Protein AF-A0A0K9GT28-F1 (afdb_monomer)

Sequence (290 aa):
MNVLRLTSDYSWRIYELLKEDEWKSRKVTFGNTHWKSYRILKVEELRRILNIPDNKLTTMSNFPARVMDIAKKELNDKTDLYIDYDVHKKAGRRIDSFIFYINQNDKNKNYNIDSVANDIQSIFYQLIRNGIRREKAMSIINEYHIEYLEANLRYVLNLGTVDNLAGYLVKAISEGFADYNGPIKKEESEPLHDLFLKNVDQRLKQVTDKDNHYLNETVNSFIQKLQFNPEYDIKQLKLEREQALYNVFEMIDKERRKKDHPPLLEDGITHPTAKELFKSWQLDKEITIY

Solvent-accessible surface area (backbone atoms only — not comparable to full-atom values): 16359 Å² total; per-residue (Å²): 133,90,67,71,76,63,87,43,73,51,29,50,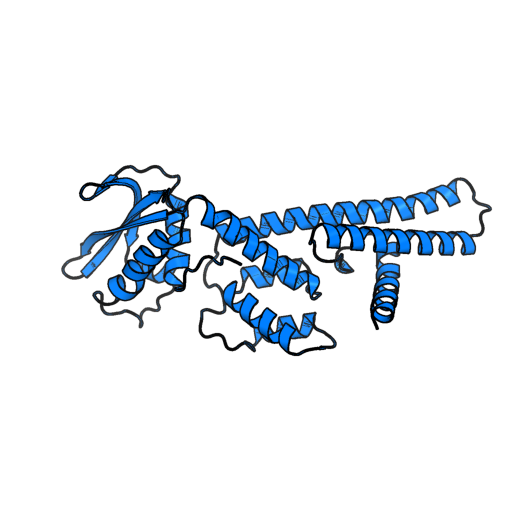49,50,46,59,60,52,57,73,39,58,80,70,56,46,67,48,74,58,91,97,42,80,24,45,9,59,49,78,42,40,51,69,59,50,30,57,75,55,68,48,56,86,87,51,67,72,51,72,78,52,38,47,64,72,38,50,51,49,22,38,52,43,34,50,74,57,24,35,42,30,56,51,74,49,80,65,40,64,59,84,94,42,77,44,24,36,32,37,36,34,35,77,20,80,93,29,64,88,51,43,73,66,48,56,44,47,52,49,44,49,53,48,35,49,41,34,57,47,64,31,53,68,72,56,35,54,51,49,62,70,42,30,34,68,69,46,51,51,43,27,51,53,47,53,66,68,71,60,91,56,96,55,49,34,63,49,46,55,47,31,61,73,72,59,69,36,97,72,93,69,70,52,62,54,90,67,88,55,68,66,58,52,50,39,47,52,53,47,50,51,53,52,47,54,52,43,52,52,52,42,48,55,53,49,52,54,54,49,52,54,53,49,52,40,71,80,35,76,87,55,60,64,69,59,53,51,52,52,50,52,54,50,49,51,54,48,52,53,50,51,47,53,54,25,56,76,68,73,44,46,64,88,51,69,87,64,45,77,51,67,71,58,37,62,52,46,56,56,55,51,55,56,52,60,62,72,78,110

Mean predicted aligned error: 11.64 Å

InterPro domains:
  IPR036388 Winged helix-like DNA-binding domain superfamily [G3DSA:1.10.10.10] (5-110)
  IPR036390 Winged helix DNA-binding domain superfamily [SSF46785] (2-106)

Secondary structure (DSSP, 8-state):
--------HHHHHHHHHHHTTGGG---EEETTEEESEEEEEEHHHHHHHTT--TTSS-STTHHIIIIIHHHHHHHHHHSSEEEEEEEEEEETTEEEEEEEEEEE-GGGTTSSHHHHHHHHHHHHHHHHHTT--HHHHHHHHHHB-HHHHHHHHHHHHTS---TTHHHHHHHHHHHT-S---S--B-SS--HHHHHHHHHHHHHHHHHHHHHHHHHHHHHHHHHHHHHH-TTS-HHHHHHHHHHHHHHHHHHHHHHHHHTTPPPPPGGG--SHHHHHHHHHHHHHHHHTT-

pLDDT: mean 86.34, std 12.49, range [24.73, 98.25]

Structure (mmCIF, N/CA/C/O backbone):
data_AF-A0A0K9GT28-F1
#
_entry.id   AF-A0A0K9GT28-F1
#
loop_
_atom_site.group_PDB
_atom_site.id
_atom_site.type_symbol
_atom_site.label_atom_id
_atom_site.label_alt_id
_atom_site.label_comp_id
_atom_site.label_asym_id
_atom_site.label_entity_id
_atom_site.label_seq_id
_atom_site.pdbx_PDB_ins_code
_atom_site.Cartn_x
_atom_site.Cartn_y
_atom_site.Cartn_z
_atom_site.occupancy
_atom_site.B_iso_or_equiv
_atom_site.auth_seq_id
_atom_site.auth_comp_id
_atom_site.auth_asym_id
_atom_site.auth_atom_id
_atom_site.pdbx_PDB_model_num
ATOM 1 N N . MET A 1 1 ? -8.975 6.071 -13.957 1.00 28.39 1 MET A N 1
ATOM 2 C CA . MET A 1 1 ? -7.718 6.364 -13.238 1.00 28.39 1 MET A CA 1
ATOM 3 C C . MET A 1 1 ? -6.618 6.525 -14.273 1.00 28.39 1 MET A C 1
ATOM 5 O O . MET A 1 1 ? -6.511 5.666 -15.140 1.00 28.39 1 MET A O 1
ATOM 9 N N . ASN A 1 2 ? -5.896 7.650 -14.275 1.00 24.73 2 ASN A N 1
ATOM 10 C CA . ASN A 1 2 ? -4.791 7.876 -15.212 1.00 24.73 2 ASN A CA 1
ATOM 11 C C . ASN A 1 2 ? -3.508 7.337 -14.578 1.00 24.73 2 ASN A C 1
ATOM 13 O O . ASN A 1 2 ? -2.795 8.053 -13.891 1.00 24.73 2 ASN A O 1
ATOM 17 N N . VAL A 1 3 ? -3.305 6.043 -14.807 1.00 39.44 3 VAL A N 1
ATOM 18 C CA . VAL A 1 3 ? -2.071 5.288 -14.587 1.00 39.44 3 VAL A CA 1
ATOM 19 C C . VAL A 1 3 ? -0.922 6.015 -15.288 1.00 39.44 3 VAL A C 1
ATOM 21 O O . VAL A 1 3 ? -1.115 6.526 -16.400 1.00 39.44 3 VAL A O 1
ATOM 24 N N . LEU A 1 4 ? 0.276 6.022 -14.707 1.00 48.06 4 LEU A N 1
ATOM 25 C CA . LEU A 1 4 ? 1.486 6.244 -15.492 1.00 48.06 4 LEU A CA 1
ATOM 26 C C . LEU A 1 4 ? 1.519 5.203 -16.598 1.00 48.06 4 LEU A C 1
ATOM 28 O O . LEU A 1 4 ? 1.811 4.040 -16.364 1.00 48.06 4 LEU A O 1
ATOM 32 N N . ARG A 1 5 ? 1.165 5.597 -17.822 1.00 55.31 5 ARG A N 1
ATOM 33 C CA . ARG A 1 5 ? 1.012 4.654 -18.936 1.00 55.31 5 ARG A CA 1
ATOM 34 C C . ARG A 1 5 ? 2.362 4.104 -19.417 1.00 55.31 5 ARG A C 1
ATOM 36 O O . ARG A 1 5 ? 2.462 3.823 -20.604 1.00 55.31 5 ARG A O 1
ATOM 43 N N . LEU A 1 6 ? 3.416 4.041 -18.602 1.00 63.44 6 LEU A N 1
ATOM 44 C CA . LEU A 1 6 ? 4.652 3.371 -18.993 1.00 63.44 6 LEU A CA 1
ATOM 45 C C . LEU A 1 6 ? 4.323 1.884 -19.137 1.00 63.44 6 LEU A C 1
ATOM 47 O O . LEU A 1 6 ? 3.930 1.228 -18.184 1.00 63.44 6 LEU A O 1
ATOM 51 N N . THR A 1 7 ? 4.381 1.388 -20.366 1.00 63.16 7 THR A N 1
ATOM 52 C CA . THR A 1 7 ? 4.029 -0.001 -20.697 1.00 63.16 7 THR A CA 1
ATOM 53 C C . THR A 1 7 ? 5.239 -0.926 -20.650 1.00 63.16 7 THR A C 1
ATOM 55 O O . THR A 1 7 ? 5.088 -2.136 -20.782 1.00 63.16 7 THR A O 1
ATOM 58 N N . SER A 1 8 ? 6.438 -0.361 -20.486 1.00 72.12 8 SER A N 1
ATOM 59 C CA . SER A 1 8 ? 7.706 -1.081 -20.458 1.00 72.12 8 SER A CA 1
ATOM 60 C C . SER A 1 8 ? 8.390 -0.930 -19.100 1.00 72.12 8 SER A C 1
ATOM 62 O O . SER A 1 8 ? 8.669 0.186 -18.656 1.00 72.12 8 SER A O 1
ATOM 64 N N . ASP A 1 9 ? 8.747 -2.059 -18.485 1.00 70.12 9 ASP A N 1
ATOM 65 C CA . ASP A 1 9 ? 9.494 -2.115 -17.217 1.00 70.12 9 ASP A CA 1
ATOM 66 C C . ASP A 1 9 ? 10.828 -1.362 -17.301 1.00 70.12 9 ASP A C 1
ATOM 68 O O . ASP A 1 9 ? 11.275 -0.719 -16.350 1.00 70.12 9 ASP A O 1
ATOM 72 N N . TYR A 1 10 ? 11.465 -1.393 -18.476 1.00 80.44 10 TYR A N 1
ATOM 73 C CA . TYR A 1 10 ? 12.694 -0.645 -18.722 1.00 80.44 10 TYR A CA 1
ATOM 74 C C . TYR A 1 10 ? 12.464 0.863 -18.671 1.00 80.44 10 TYR A C 1
ATOM 76 O O . TYR A 1 10 ? 13.335 1.594 -18.206 1.00 80.44 10 TYR A O 1
ATOM 84 N N . SER A 1 11 ? 11.296 1.334 -19.115 1.00 80.44 11 SER A N 1
ATOM 85 C CA . SER A 1 11 ? 10.940 2.752 -19.053 1.00 80.44 11 SER A CA 1
ATOM 86 C C . SER A 1 11 ? 10.818 3.198 -17.600 1.00 80.44 11 SER A C 1
ATOM 88 O O . SER A 1 11 ? 11.383 4.223 -17.235 1.00 80.44 11 SER A O 1
ATOM 90 N N . TRP A 1 12 ? 10.161 2.396 -16.759 1.00 74.38 12 TRP A N 1
ATOM 91 C CA . TRP A 1 12 ? 10.038 2.655 -15.324 1.00 74.38 12 TRP A CA 1
ATOM 92 C C . TRP A 1 12 ? 11.394 2.783 -14.631 1.00 74.38 12 TRP A C 1
ATOM 94 O O . TRP A 1 12 ? 11.693 3.814 -14.031 1.00 74.38 12 TRP A O 1
ATOM 104 N N . ARG A 1 13 ? 12.269 1.790 -14.801 1.00 80.62 13 ARG A N 1
ATOM 105 C CA . ARG A 1 13 ? 13.597 1.793 -14.169 1.00 80.62 13 ARG A CA 1
ATOM 106 C C . ARG A 1 13 ? 14.488 2.930 -14.675 1.00 80.62 13 ARG A C 1
ATOM 108 O O . ARG A 1 13 ? 15.225 3.536 -13.901 1.00 80.62 13 ARG A O 1
ATOM 115 N N . ILE A 1 14 ? 14.414 3.258 -15.970 1.00 85.81 14 ILE A N 1
ATOM 116 C CA . ILE A 1 14 ? 15.120 4.422 -16.533 1.00 85.81 14 ILE A CA 1
ATOM 117 C C . ILE A 1 14 ? 14.551 5.723 -15.960 1.00 85.81 14 ILE A C 1
ATOM 119 O O . ILE A 1 14 ? 15.322 6.632 -15.658 1.00 85.81 14 ILE A O 1
ATOM 123 N N . TYR A 1 15 ? 13.233 5.827 -15.777 1.00 84.25 15 TYR A N 1
ATOM 124 C CA . TYR A 1 15 ? 12.616 6.998 -15.160 1.00 84.25 15 TYR A CA 1
ATOM 125 C C . TYR A 1 15 ? 13.154 7.226 -13.750 1.00 84.25 15 TYR A C 1
ATOM 127 O O . TYR A 1 15 ? 13.674 8.307 -13.484 1.00 84.25 15 TYR A O 1
ATOM 135 N N . GLU A 1 16 ? 13.110 6.212 -12.885 1.00 78.31 16 GLU A N 1
ATOM 136 C CA . GLU A 1 16 ? 13.622 6.314 -11.514 1.00 78.31 16 GLU A CA 1
ATOM 137 C C . GLU A 1 16 ? 15.095 6.734 -11.486 1.00 78.31 16 GLU A C 1
ATOM 139 O O . GLU A 1 16 ? 15.477 7.683 -10.793 1.00 78.31 16 GLU A O 1
ATOM 144 N N . LEU A 1 17 ? 15.908 6.068 -12.309 1.00 84.00 17 LEU A N 1
ATOM 145 C CA . LEU A 1 17 ? 17.338 6.314 -12.417 1.00 84.00 17 LEU A CA 1
ATOM 146 C C . LEU A 1 17 ? 17.648 7.757 -12.828 1.00 84.00 17 LEU A C 1
ATOM 148 O O . LEU A 1 17 ? 18.513 8.406 -12.243 1.00 84.00 17 LEU A O 1
ATOM 152 N N . LEU A 1 18 ? 16.954 8.278 -13.840 1.00 86.81 18 LEU A N 1
ATOM 153 C CA . LEU A 1 18 ? 17.203 9.626 -14.352 1.00 86.81 18 LEU A CA 1
ATOM 154 C C . LEU A 1 18 ? 16.552 10.706 -13.481 1.00 86.81 18 LEU A C 1
ATOM 156 O O . LEU A 1 18 ? 17.080 11.817 -13.384 1.00 86.81 18 LEU A O 1
ATOM 160 N N . LYS A 1 19 ? 15.450 10.390 -12.795 1.00 78.44 19 LYS A N 1
ATOM 161 C CA . LYS A 1 19 ? 14.790 11.308 -11.862 1.00 78.44 19 LYS A CA 1
ATOM 162 C C . LYS A 1 19 ? 15.712 11.691 -10.707 1.00 78.44 19 LYS A C 1
ATOM 164 O O . LYS A 1 19 ? 15.766 12.856 -10.312 1.00 78.44 19 LYS A O 1
ATOM 169 N N . GLU A 1 20 ? 16.507 10.736 -10.234 1.00 72.00 20 GLU A N 1
ATOM 170 C CA . GLU A 1 20 ? 17.535 10.941 -9.211 1.00 72.00 20 GLU A CA 1
ATOM 171 C C . GLU A 1 20 ? 18.663 11.899 -9.653 1.00 72.00 20 GLU A C 1
ATOM 173 O O . GLU A 1 20 ? 19.375 12.441 -8.818 1.00 72.00 20 GLU A O 1
ATOM 178 N N . ASP A 1 21 ? 18.857 12.161 -10.946 1.00 68.88 21 ASP A N 1
ATOM 179 C CA . ASP A 1 21 ? 19.863 13.127 -11.420 1.00 68.88 21 ASP A CA 1
ATOM 180 C C . ASP A 1 21 ? 19.278 14.474 -11.839 1.00 68.88 21 ASP A C 1
ATOM 182 O O . ASP A 1 21 ? 20.030 15.420 -12.105 1.00 68.88 21 ASP A O 1
ATOM 186 N N . GLU A 1 22 ? 17.952 14.594 -11.881 1.00 65.38 22 GLU A N 1
ATOM 187 C CA . GLU A 1 22 ? 17.257 15.798 -12.329 1.00 65.38 22 GLU A CA 1
ATOM 188 C C . GLU A 1 22 ? 17.569 17.020 -11.441 1.00 65.38 22 GLU A C 1
ATOM 190 O O . GLU A 1 22 ? 17.627 18.157 -11.920 1.00 65.38 22 GLU A O 1
ATOM 195 N N . TRP A 1 23 ? 17.827 16.797 -10.148 1.00 63.81 23 TRP A N 1
ATOM 196 C CA . TRP A 1 23 ? 18.148 17.847 -9.175 1.00 63.81 23 TRP A CA 1
ATOM 197 C C . TRP A 1 23 ? 19.623 18.277 -9.187 1.00 63.81 23 TRP A C 1
ATOM 199 O O . TRP A 1 23 ? 19.940 19.385 -8.751 1.00 63.81 23 TRP A O 1
ATOM 209 N N . LYS A 1 24 ? 20.532 17.468 -9.751 1.00 71.62 24 LYS A N 1
ATOM 210 C CA . LYS A 1 24 ? 21.990 17.709 -9.711 1.00 71.62 24 LYS A CA 1
ATOM 211 C C . LYS A 1 24 ? 22.461 18.861 -10.617 1.00 71.62 24 LYS A C 1
ATOM 213 O O . LYS A 1 24 ? 23.606 19.283 -10.510 1.00 71.62 24 LYS A O 1
ATOM 218 N N . SER A 1 25 ? 21.588 19.393 -11.482 1.00 72.56 25 SER A N 1
ATOM 219 C CA . SER A 1 25 ? 21.794 20.625 -12.275 1.00 72.56 25 SER A CA 1
ATOM 220 C C . SER A 1 25 ? 23.114 20.692 -13.070 1.00 72.56 25 SER A C 1
ATOM 222 O O . SER A 1 25 ? 23.720 21.757 -13.216 1.00 72.56 25 SER A O 1
ATOM 224 N N . ARG A 1 26 ? 23.568 19.550 -13.605 1.00 83.31 26 ARG A N 1
ATOM 225 C CA . ARG A 1 26 ? 24.774 19.440 -14.441 1.00 83.31 26 ARG A CA 1
ATOM 226 C C . ARG A 1 26 ? 24.479 19.867 -15.879 1.00 83.31 26 ARG A C 1
ATOM 228 O O . ARG A 1 26 ? 24.189 19.032 -16.732 1.00 83.31 26 ARG A O 1
ATOM 235 N N . LYS A 1 27 ? 24.539 21.169 -16.149 1.00 87.31 27 LYS A N 1
ATOM 236 C CA . LYS A 1 27 ? 24.181 21.705 -17.468 1.00 87.31 27 LYS A CA 1
ATOM 237 C C . LYS A 1 27 ? 25.101 21.179 -18.574 1.00 87.31 27 LYS A C 1
ATOM 239 O O . LYS A 1 27 ? 26.321 21.187 -18.420 1.00 87.31 27 LYS A O 1
ATOM 244 N N . VAL A 1 28 ? 24.517 20.771 -19.696 1.00 91.25 28 VAL A N 1
ATOM 245 C CA . VAL A 1 28 ? 25.242 20.344 -20.903 1.00 91.25 28 VAL A CA 1
ATOM 246 C C . VAL A 1 28 ? 24.433 20.697 -22.150 1.00 91.25 28 VAL A C 1
ATOM 248 O O . VAL A 1 28 ? 23.206 20.734 -22.105 1.00 91.25 28 VAL A O 1
ATOM 251 N N . THR A 1 29 ? 25.105 20.957 -23.268 1.00 91.75 29 THR A N 1
ATOM 252 C CA . THR A 1 29 ? 24.451 21.195 -24.562 1.00 91.75 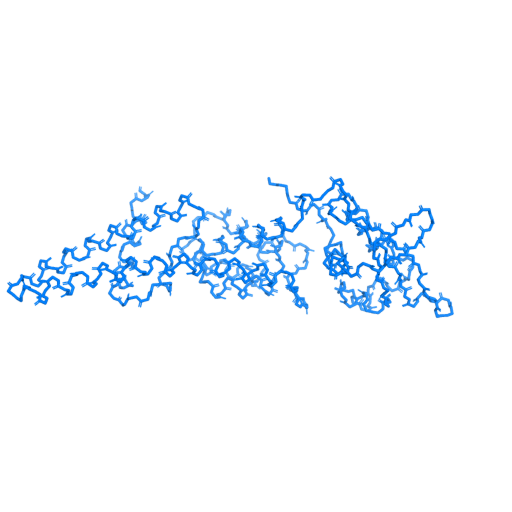29 THR A CA 1
ATOM 253 C C . THR A 1 29 ? 24.668 19.986 -25.462 1.00 91.75 29 THR A C 1
ATOM 255 O O . THR A 1 29 ? 25.797 19.525 -25.616 1.00 91.75 29 THR A O 1
ATOM 258 N N . PHE A 1 30 ? 23.588 19.476 -26.051 1.00 91.06 30 PHE A N 1
ATOM 259 C CA . PHE A 1 30 ? 23.625 18.394 -27.032 1.00 91.06 30 PHE A CA 1
ATOM 260 C C . PHE A 1 30 ? 22.677 18.730 -28.182 1.00 91.06 30 PHE A C 1
ATOM 262 O O . PHE A 1 30 ? 21.508 19.061 -27.959 1.00 91.06 30 PHE A O 1
ATOM 269 N N . GLY A 1 31 ? 23.206 18.711 -29.409 1.00 88.25 31 GLY A N 1
ATOM 270 C CA . GLY A 1 31 ? 22.543 19.322 -30.559 1.00 88.25 31 GLY A CA 1
ATOM 271 C C . GLY A 1 31 ? 22.249 20.806 -30.305 1.00 88.25 31 GLY A C 1
ATOM 272 O O . GLY A 1 31 ? 23.110 21.542 -29.829 1.00 88.25 31 GLY A O 1
ATOM 273 N N . ASN A 1 32 ? 21.010 21.225 -30.574 1.00 90.88 32 ASN A N 1
ATOM 274 C CA . ASN A 1 32 ? 20.530 22.596 -30.339 1.00 90.88 32 ASN A CA 1
ATOM 275 C C . ASN A 1 32 ? 19.806 22.762 -28.988 1.00 90.88 32 ASN A C 1
ATOM 277 O O . ASN A 1 32 ? 19.161 23.783 -28.747 1.00 90.88 32 ASN A O 1
ATOM 281 N N . THR A 1 33 ? 19.863 21.754 -28.113 1.00 89.56 33 THR A N 1
ATOM 282 C CA . THR A 1 33 ? 19.123 21.731 -26.848 1.00 89.56 33 THR A CA 1
ATOM 283 C C . THR A 1 33 ? 20.068 21.909 -25.666 1.00 89.56 33 THR A C 1
ATOM 285 O O . THR A 1 33 ? 21.109 21.257 -25.568 1.00 89.56 33 THR A O 1
ATOM 288 N N . HIS A 1 34 ? 19.675 22.787 -24.743 1.00 91.88 34 HIS A N 1
ATOM 289 C CA . HIS A 1 34 ? 20.327 22.949 -23.449 1.00 91.88 34 HIS A CA 1
ATOM 290 C C . HIS A 1 34 ? 19.654 22.025 -22.439 1.00 91.88 34 HIS A C 1
ATOM 292 O O . HIS A 1 34 ? 18.442 22.100 -22.225 1.00 91.88 34 HIS A O 1
ATOM 298 N N . TRP A 1 35 ? 20.443 21.159 -21.821 1.00 92.56 35 TRP A N 1
ATOM 299 C CA . TRP A 1 35 ? 19.984 20.166 -20.864 1.00 92.56 35 TRP A CA 1
ATOM 300 C C . TRP A 1 35 ? 20.350 20.590 -19.447 1.00 92.56 35 TRP A C 1
ATOM 302 O O . TRP A 1 35 ? 21.452 21.082 -19.198 1.00 92.56 35 TRP A O 1
ATOM 312 N N . LYS A 1 36 ? 19.415 20.415 -18.513 1.00 88.44 36 LYS A N 1
ATOM 313 C CA . LYS A 1 36 ? 19.544 20.777 -17.097 1.00 88.44 36 LYS A CA 1
ATOM 314 C C . LYS A 1 36 ? 20.526 19.857 -16.384 1.00 88.44 36 LYS A C 1
ATOM 316 O O . LYS A 1 36 ? 21.273 20.319 -15.524 1.00 88.44 36 LYS A O 1
ATOM 321 N N . SER A 1 37 ? 20.505 18.573 -16.721 1.00 90.31 37 SER A N 1
ATOM 322 C CA . SER A 1 37 ? 21.385 17.554 -16.157 1.00 90.31 37 SER A CA 1
ATOM 323 C C . SER A 1 37 ? 21.747 16.511 -17.215 1.00 90.31 37 SER A C 1
ATOM 325 O O . SER A 1 37 ? 21.122 16.429 -18.274 1.00 90.31 37 SER A O 1
ATOM 327 N N . TYR A 1 38 ? 22.744 15.688 -16.912 1.00 91.75 38 TYR A N 1
ATOM 328 C CA . TYR A 1 38 ? 23.061 14.481 -17.668 1.00 91.75 38 TYR A CA 1
ATOM 329 C C . TYR A 1 38 ? 23.514 13.369 -16.725 1.00 91.75 38 TYR A C 1
ATOM 331 O O . TYR A 1 38 ? 23.972 13.660 -15.618 1.00 91.75 38 TYR A O 1
ATOM 339 N N . ARG A 1 39 ? 23.430 12.109 -17.160 1.00 92.12 39 ARG A N 1
ATOM 340 C CA . ARG A 1 39 ? 23.993 10.938 -16.466 1.00 92.12 39 ARG A CA 1
ATOM 341 C C . ARG A 1 39 ? 24.752 10.072 -17.467 1.00 92.12 39 ARG A C 1
ATOM 343 O O . ARG A 1 39 ? 24.228 9.768 -18.530 1.00 92.12 39 ARG A O 1
ATOM 350 N N . ILE A 1 40 ? 25.978 9.674 -17.136 1.00 93.12 40 ILE A N 1
ATOM 351 C CA . ILE A 1 40 ? 26.751 8.707 -17.928 1.00 93.12 40 ILE A CA 1
ATOM 352 C C . ILE A 1 40 ? 26.625 7.346 -17.256 1.00 93.12 40 ILE A C 1
ATOM 354 O O . ILE A 1 40 ? 26.818 7.249 -16.046 1.00 93.12 40 ILE A O 1
ATOM 358 N N . LEU A 1 41 ? 26.319 6.315 -18.038 1.00 91.31 41 LEU A N 1
ATOM 359 C CA . LEU A 1 41 ? 26.160 4.945 -17.561 1.00 91.31 41 LEU A CA 1
ATOM 360 C C . LEU A 1 41 ? 26.891 3.978 -18.480 1.00 91.31 41 LEU A C 1
ATOM 362 O O . LEU A 1 41 ? 26.776 4.058 -19.708 1.00 91.31 41 LEU A O 1
ATOM 366 N N . LYS A 1 42 ? 27.626 3.036 -17.889 1.00 92.88 42 LYS A N 1
ATOM 367 C CA . LYS A 1 42 ? 28.208 1.925 -18.651 1.00 92.88 42 LYS A CA 1
ATOM 368 C C . LYS A 1 42 ? 27.115 0.971 -19.114 1.00 92.88 42 LYS A C 1
ATOM 370 O O . LYS A 1 42 ? 26.104 0.804 -18.439 1.00 92.88 42 LYS A O 1
ATOM 375 N N . VAL A 1 43 ? 27.341 0.296 -20.239 1.00 89.94 43 VAL A N 1
ATOM 376 C CA . VAL A 1 43 ? 26.393 -0.707 -20.756 1.00 89.94 43 VAL A CA 1
ATOM 377 C C . VAL A 1 43 ? 26.145 -1.811 -19.726 1.00 89.94 43 VAL A C 1
ATOM 379 O O . VAL A 1 43 ? 25.005 -2.207 -19.521 1.00 89.94 43 VAL A O 1
ATOM 382 N N . GLU A 1 44 ? 27.191 -2.279 -19.048 1.00 85.94 44 GLU A N 1
ATOM 383 C CA . GLU A 1 44 ? 27.087 -3.312 -18.007 1.00 85.94 44 GLU A CA 1
ATOM 384 C C . GLU A 1 44 ? 26.249 -2.843 -16.811 1.00 85.94 44 GLU A C 1
ATOM 386 O O . GLU A 1 44 ? 25.361 -3.557 -16.354 1.00 85.94 44 GLU A O 1
ATOM 391 N N . GLU A 1 45 ? 26.480 -1.611 -16.354 1.00 85.56 45 GLU A N 1
ATOM 392 C CA . GLU A 1 45 ? 25.726 -0.998 -15.259 1.00 85.56 45 GLU A CA 1
ATOM 393 C C . GLU A 1 45 ? 24.248 -0.841 -15.622 1.00 85.56 45 GLU A C 1
ATOM 395 O O . GLU A 1 45 ? 23.372 -1.200 -14.839 1.00 85.56 45 GLU A O 1
ATOM 400 N N . LEU A 1 46 ? 23.971 -0.374 -16.838 1.00 87.75 46 LEU A N 1
ATOM 401 C CA . LEU A 1 46 ? 22.617 -0.220 -17.342 1.00 87.75 46 LEU A CA 1
ATOM 402 C C . LEU A 1 46 ? 21.909 -1.576 -17.474 1.00 87.75 46 LEU A C 1
ATOM 404 O O . LEU A 1 46 ? 20.755 -1.699 -17.087 1.00 87.75 46 LEU A O 1
ATOM 408 N N . ARG A 1 47 ? 22.592 -2.621 -17.959 1.00 86.94 47 ARG A N 1
ATOM 409 C CA . ARG A 1 47 ? 22.020 -3.978 -18.018 1.00 86.94 47 ARG A CA 1
ATOM 410 C C . ARG A 1 47 ? 21.665 -4.508 -16.635 1.00 86.94 47 ARG A C 1
ATOM 412 O O . ARG A 1 47 ? 20.617 -5.126 -16.498 1.00 86.94 47 ARG A O 1
ATOM 419 N N . ARG A 1 48 ? 22.495 -4.234 -15.626 1.00 82.12 48 ARG A N 1
ATOM 420 C CA . ARG A 1 48 ? 22.216 -4.616 -14.239 1.00 82.12 48 ARG A CA 1
ATOM 421 C C . ARG A 1 48 ? 20.984 -3.891 -13.694 1.00 82.12 48 ARG A C 1
ATOM 423 O O . ARG A 1 48 ? 20.036 -4.554 -13.297 1.00 82.12 48 ARG A O 1
ATOM 430 N N . ILE A 1 49 ? 20.959 -2.558 -13.775 1.00 77.19 49 ILE A N 1
ATOM 431 C CA . ILE A 1 49 ? 19.840 -1.739 -13.270 1.00 77.19 49 ILE A CA 1
ATOM 432 C C . ILE A 1 49 ? 18.525 -2.147 -13.941 1.00 77.19 49 ILE A C 1
ATOM 434 O O . ILE A 1 49 ? 17.485 -2.238 -13.298 1.00 77.19 49 ILE A O 1
ATOM 438 N N . LEU A 1 50 ? 18.561 -2.442 -15.241 1.00 80.94 50 LEU A N 1
ATOM 439 C CA . LEU A 1 50 ? 17.383 -2.840 -16.007 1.00 80.94 50 LEU A CA 1
ATOM 440 C C . LEU A 1 50 ? 17.033 -4.324 -15.895 1.00 80.94 50 LEU A C 1
ATOM 442 O O . LEU A 1 50 ? 16.068 -4.743 -16.524 1.00 80.94 50 LEU A O 1
ATOM 446 N N . ASN A 1 51 ? 17.790 -5.107 -15.124 1.00 77.62 51 ASN A N 1
ATOM 447 C CA . ASN A 1 51 ? 17.677 -6.559 -15.063 1.00 77.62 51 ASN A CA 1
ATOM 448 C C . ASN A 1 51 ? 17.591 -7.201 -16.456 1.00 77.62 51 ASN A C 1
ATOM 450 O O . ASN A 1 51 ? 16.593 -7.792 -16.878 1.00 77.62 51 ASN A O 1
ATOM 454 N N . ILE A 1 52 ? 18.660 -7.031 -17.220 1.00 80.50 52 ILE A N 1
ATOM 455 C CA . ILE A 1 52 ? 18.823 -7.665 -18.519 1.00 80.50 52 ILE A CA 1
ATOM 456 C C . ILE A 1 52 ? 19.871 -8.769 -18.340 1.00 80.50 52 ILE A C 1
ATOM 458 O O . ILE A 1 52 ? 21.067 -8.465 -18.337 1.00 80.50 52 ILE A O 1
ATOM 462 N N . PRO A 1 53 ? 19.449 -10.046 -18.220 1.00 77.00 53 PRO A N 1
ATOM 463 C CA . PRO A 1 53 ? 20.352 -11.184 -18.078 1.00 77.00 53 PRO A CA 1
ATOM 464 C C . PRO A 1 53 ? 21.389 -11.241 -19.197 1.00 77.00 53 PRO A C 1
ATOM 466 O O . PRO A 1 53 ? 21.078 -10.894 -20.334 1.00 77.00 53 PRO A O 1
ATOM 469 N N . ASP A 1 54 ? 22.601 -11.730 -18.928 1.00 77.88 54 ASP A N 1
ATOM 470 C CA . ASP A 1 54 ? 23.730 -11.782 -19.882 1.00 77.88 54 ASP A CA 1
ATOM 471 C C . ASP A 1 54 ? 23.428 -12.470 -21.216 1.00 77.88 54 ASP A C 1
ATOM 473 O O . ASP A 1 54 ? 24.009 -12.119 -22.241 1.00 77.88 54 ASP A O 1
ATOM 477 N N . ASN A 1 55 ? 22.464 -13.387 -21.236 1.00 78.19 55 ASN A N 1
ATOM 478 C CA . ASN A 1 55 ? 22.016 -14.075 -22.442 1.00 78.19 55 ASN A CA 1
ATOM 479 C C . ASN A 1 55 ? 20.928 -13.323 -23.242 1.00 78.19 55 ASN A C 1
ATOM 481 O O . ASN A 1 55 ? 20.597 -13.745 -24.351 1.00 78.19 55 ASN A O 1
ATOM 485 N N . LYS A 1 56 ? 20.372 -12.216 -22.729 1.00 76.50 56 LYS A N 1
ATOM 486 C CA . LYS A 1 56 ? 19.376 -11.375 -23.412 1.00 76.50 56 LYS A CA 1
ATOM 487 C C . LYS A 1 56 ? 20.005 -10.102 -23.978 1.00 76.50 56 LYS A C 1
ATOM 489 O O . LYS A 1 56 ? 20.916 -9.513 -23.397 1.00 76.50 56 LYS A O 1
ATOM 494 N N . LEU A 1 57 ? 19.469 -9.656 -25.121 1.00 73.8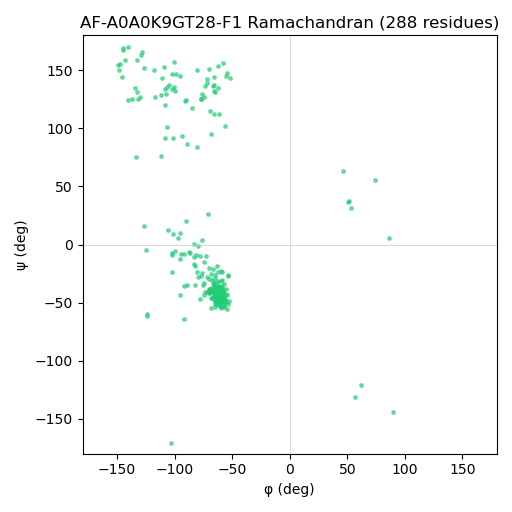8 57 LEU A N 1
ATOM 495 C CA . LEU A 1 57 ? 19.895 -8.431 -25.821 1.00 73.88 57 LEU A CA 1
ATOM 496 C C . LEU A 1 57 ? 21.418 -8.375 -26.063 1.00 73.88 57 LEU A C 1
ATOM 498 O O . LEU A 1 57 ? 22.036 -7.318 -25.992 1.00 73.88 57 LEU A O 1
ATOM 502 N N . THR A 1 58 ? 22.018 -9.527 -26.370 1.00 72.25 58 THR A N 1
ATOM 503 C CA . THR A 1 58 ? 23.468 -9.703 -26.575 1.00 72.25 58 THR A CA 1
ATOM 504 C C . THR A 1 58 ? 24.004 -8.934 -27.782 1.00 72.25 58 THR A C 1
ATOM 506 O O . THR A 1 58 ? 25.172 -8.551 -27.822 1.00 72.25 58 THR A O 1
ATOM 509 N N . THR A 1 59 ? 23.151 -8.678 -28.778 1.00 78.44 59 THR A N 1
ATOM 510 C CA . THR A 1 59 ? 23.498 -7.848 -29.934 1.00 78.44 59 THR A CA 1
ATOM 511 C C . THR A 1 59 ? 23.276 -6.377 -29.603 1.00 78.44 59 THR A C 1
ATOM 513 O O . THR A 1 59 ? 22.141 -5.945 -29.402 1.00 78.44 59 THR A O 1
ATOM 516 N N . MET A 1 60 ? 24.354 -5.590 -29.623 1.00 75.50 60 MET A N 1
ATOM 517 C CA . MET A 1 60 ? 24.316 -4.168 -29.261 1.00 75.50 60 MET A CA 1
ATOM 518 C C . MET A 1 60 ? 23.381 -3.313 -30.120 1.00 75.50 60 MET A C 1
ATOM 520 O O . MET A 1 60 ? 22.957 -2.274 -29.643 1.00 75.50 60 MET A O 1
ATOM 524 N N . SER A 1 61 ? 23.029 -3.711 -31.345 1.00 73.12 61 SER A N 1
ATOM 525 C CA . SER A 1 61 ? 22.026 -2.988 -32.145 1.00 73.12 61 SER A CA 1
ATOM 526 C C . SER A 1 61 ? 20.605 -3.139 -31.591 1.00 73.12 61 SER A C 1
ATOM 528 O O . SER A 1 61 ? 19.791 -2.235 -31.733 1.00 73.12 61 SER A O 1
ATOM 530 N N . ASN A 1 62 ? 20.307 -4.265 -30.935 1.00 76.06 62 ASN A N 1
ATOM 531 C CA . ASN A 1 62 ? 18.980 -4.546 -30.384 1.00 76.06 62 ASN A CA 1
ATOM 532 C C . ASN A 1 62 ? 18.755 -3.844 -29.044 1.00 76.06 62 ASN A C 1
ATOM 534 O O . ASN A 1 62 ? 17.610 -3.624 -28.661 1.00 76.06 62 ASN A O 1
ATOM 538 N N . PHE A 1 63 ? 19.834 -3.513 -28.331 1.00 79.81 63 PHE A N 1
ATOM 539 C CA . PHE A 1 63 ? 19.758 -2.925 -27.002 1.00 79.81 63 PHE A CA 1
ATOM 540 C C . PHE A 1 63 ? 19.182 -1.491 -27.025 1.00 79.81 63 PHE A C 1
ATOM 542 O O . PHE A 1 63 ? 18.146 -1.289 -26.396 1.00 79.81 63 PHE A O 1
ATOM 549 N N . PRO A 1 64 ? 19.716 -0.515 -27.793 1.00 81.00 64 PRO A N 1
ATOM 550 C CA . PRO A 1 64 ? 19.117 0.817 -27.897 1.00 81.00 64 PRO A CA 1
ATOM 551 C C . PRO A 1 64 ? 17.668 0.779 -28.393 1.00 81.00 64 PRO A C 1
ATOM 553 O O . PRO A 1 64 ? 16.788 1.332 -27.743 1.00 81.00 64 PRO A O 1
ATOM 556 N N . ALA A 1 65 ? 17.399 0.020 -29.459 1.00 81.00 65 ALA A N 1
ATOM 557 C CA . ALA A 1 65 ? 16.081 -0.027 -30.089 1.00 81.00 65 ALA A CA 1
ATOM 558 C C . ALA A 1 65 ? 14.974 -0.589 -29.181 1.00 81.00 65 ALA A C 1
ATOM 560 O O . ALA A 1 65 ? 13.832 -0.140 -29.236 1.00 81.00 65 ALA A O 1
ATOM 561 N N . ARG A 1 66 ? 15.286 -1.594 -28.354 1.00 80.94 66 ARG A N 1
ATOM 562 C CA . ARG A 1 66 ? 14.287 -2.275 -27.509 1.00 80.94 66 ARG A CA 1
ATOM 563 C C . ARG A 1 66 ? 14.194 -1.735 -26.090 1.00 80.94 66 ARG A C 1
ATOM 565 O O . ARG A 1 66 ? 13.277 -2.112 -25.375 1.00 80.94 66 ARG A O 1
ATOM 572 N N . VAL A 1 67 ? 15.145 -0.910 -25.674 1.00 84.62 67 VAL A N 1
ATOM 573 C CA . VAL A 1 67 ? 15.248 -0.450 -24.287 1.00 84.62 67 VAL A CA 1
ATOM 574 C C . VAL A 1 67 ? 15.237 1.068 -24.252 1.00 84.62 67 VAL A C 1
ATOM 576 O O . VAL A 1 67 ? 14.313 1.674 -23.720 1.00 84.62 67 VAL A O 1
ATOM 579 N N . MET A 1 68 ? 16.235 1.685 -24.877 1.00 89.81 68 MET A N 1
ATOM 580 C CA . MET A 1 68 ? 16.479 3.122 -24.776 1.00 89.81 68 MET A CA 1
ATOM 581 C C . MET A 1 68 ? 15.466 3.931 -25.580 1.00 89.81 68 MET A C 1
ATOM 583 O O . MET A 1 68 ? 14.945 4.918 -25.076 1.00 89.81 68 MET A O 1
ATOM 587 N N . ASP A 1 69 ? 15.145 3.504 -26.803 1.00 90.88 69 ASP A N 1
ATOM 588 C CA . ASP A 1 69 ? 14.189 4.208 -27.665 1.00 90.88 69 ASP A CA 1
ATOM 589 C C . ASP A 1 69 ? 12.760 4.107 -27.130 1.00 90.88 69 ASP A C 1
ATOM 591 O O . ASP A 1 69 ? 12.011 5.087 -27.162 1.00 90.88 69 ASP A O 1
ATOM 595 N N . ILE A 1 70 ? 12.396 2.941 -26.584 1.00 87.81 70 ILE A N 1
ATOM 596 C CA . ILE A 1 70 ? 11.101 2.739 -25.926 1.00 87.81 70 ILE A CA 1
ATOM 597 C C . ILE A 1 70 ? 11.013 3.637 -24.693 1.00 87.81 70 ILE A C 1
ATOM 599 O O . ILE A 1 70 ? 10.073 4.423 -24.589 1.00 87.81 70 ILE A O 1
ATOM 603 N N . ALA A 1 71 ? 12.018 3.595 -23.814 1.00 87.88 71 ALA A N 1
ATOM 604 C CA . ALA A 1 71 ? 12.046 4.427 -22.618 1.00 87.88 71 ALA A CA 1
ATOM 605 C C . ALA A 1 71 ? 12.042 5.922 -22.950 1.00 87.88 71 ALA A C 1
ATOM 607 O O . ALA A 1 71 ? 11.242 6.662 -22.388 1.00 87.88 71 ALA A O 1
ATOM 608 N N . LYS A 1 72 ? 12.857 6.373 -23.912 1.00 93.38 72 LYS A N 1
ATOM 609 C CA . LYS A 1 72 ? 12.867 7.764 -24.389 1.00 93.38 72 LYS A CA 1
ATOM 610 C C . LYS A 1 72 ? 11.476 8.209 -24.813 1.00 93.38 72 LYS A C 1
ATOM 612 O O . LYS A 1 72 ? 11.009 9.255 -24.368 1.00 93.38 72 LYS A O 1
ATOM 617 N N . LYS A 1 73 ? 10.818 7.423 -25.666 1.00 90.81 73 LYS A N 1
ATOM 618 C CA . LYS A 1 73 ? 9.478 7.749 -26.149 1.00 90.81 73 LYS A CA 1
ATOM 619 C C . LYS A 1 73 ? 8.485 7.817 -24.994 1.00 90.81 73 LYS A C 1
ATOM 621 O O . LYS A 1 73 ? 7.794 8.816 -24.840 1.00 90.81 73 LYS A O 1
ATOM 626 N N . GLU A 1 74 ? 8.427 6.777 -24.170 1.00 85.81 74 GLU A N 1
ATOM 627 C CA . GLU A 1 74 ? 7.440 6.714 -23.100 1.00 85.81 74 GLU A CA 1
ATOM 628 C C . GLU A 1 74 ? 7.642 7.790 -22.032 1.00 85.81 74 GLU A C 1
ATOM 630 O O . GLU A 1 74 ? 6.657 8.382 -21.601 1.00 85.81 74 GLU A O 1
ATOM 635 N N . LEU A 1 75 ? 8.884 8.086 -21.639 1.00 87.62 75 LEU A N 1
ATOM 636 C CA . LEU A 1 75 ? 9.178 9.135 -20.661 1.00 87.62 75 LEU A CA 1
ATOM 637 C C . LEU A 1 75 ? 8.788 10.505 -21.211 1.00 87.62 75 LEU A C 1
ATOM 639 O O . LEU A 1 75 ? 8.024 11.229 -20.580 1.00 87.62 75 LEU A O 1
ATOM 643 N N . ASN A 1 76 ? 9.208 10.820 -22.434 1.00 90.69 76 ASN A N 1
ATOM 644 C CA . ASN A 1 76 ? 8.891 12.109 -23.047 1.00 90.69 76 ASN A CA 1
ATOM 645 C C . ASN A 1 76 ? 7.384 12.304 -23.258 1.00 90.69 76 ASN A C 1
ATOM 647 O O . ASN A 1 76 ? 6.889 13.427 -23.155 1.00 90.69 76 ASN A O 1
ATOM 651 N N . ASP A 1 77 ? 6.651 11.226 -23.536 1.00 85.31 77 ASP A N 1
ATOM 652 C CA . ASP A 1 77 ? 5.212 11.287 -23.783 1.00 85.31 77 ASP A CA 1
ATOM 653 C C . ASP A 1 77 ? 4.398 11.310 -22.481 1.00 85.31 77 ASP A C 1
ATOM 655 O O . ASP A 1 77 ? 3.351 11.957 -22.425 1.00 85.31 77 ASP A O 1
ATOM 659 N N . LYS A 1 78 ? 4.849 10.603 -21.438 1.00 77.44 78 LYS A N 1
ATOM 660 C CA . LYS A 1 78 ? 4.005 10.230 -20.288 1.00 77.44 78 LYS A CA 1
ATOM 661 C C . LYS A 1 78 ? 4.559 10.676 -18.937 1.00 77.44 78 LYS A C 1
ATOM 663 O O . LYS A 1 78 ? 3.883 10.476 -17.930 1.00 77.44 78 LYS A O 1
ATOM 668 N N . THR A 1 79 ? 5.759 11.258 -18.885 1.00 77.56 79 THR A N 1
ATOM 669 C CA . THR A 1 79 ? 6.382 11.671 -17.625 1.00 77.56 79 THR A CA 1
ATOM 670 C C . THR A 1 79 ? 6.856 13.107 -17.599 1.00 77.56 79 THR A C 1
ATOM 672 O O . THR A 1 79 ? 6.923 13.789 -18.621 1.00 77.56 79 THR A O 1
ATOM 675 N N . ASP A 1 80 ? 7.153 13.581 -16.389 1.00 80.50 80 ASP A N 1
ATOM 676 C CA . ASP A 1 80 ? 7.678 14.918 -16.127 1.00 80.50 80 ASP A CA 1
ATOM 677 C C . ASP A 1 80 ? 9.170 15.062 -16.477 1.00 80.50 80 ASP A C 1
ATOM 679 O O . ASP A 1 80 ? 9.750 16.131 -16.277 1.00 80.50 80 ASP A O 1
ATOM 683 N N . LEU A 1 81 ? 9.784 14.018 -17.043 1.00 87.75 81 LEU A N 1
ATOM 684 C CA . LEU A 1 81 ? 11.119 14.066 -17.620 1.00 87.75 81 LEU A CA 1
ATOM 685 C C . LEU A 1 81 ? 11.043 14.180 -19.141 1.00 87.75 81 LEU A C 1
ATOM 687 O O . LEU A 1 81 ? 10.285 13.483 -19.809 1.00 87.75 81 LEU A O 1
ATOM 691 N N . TYR A 1 82 ? 11.863 15.072 -19.686 1.00 91.62 82 TYR A N 1
ATOM 692 C CA . TYR A 1 82 ? 12.196 15.097 -21.101 1.00 91.62 82 TYR A CA 1
ATOM 693 C C . TYR A 1 82 ? 13.637 14.628 -21.220 1.00 91.62 82 TYR A C 1
ATOM 695 O O . TYR A 1 82 ? 14.531 15.228 -20.619 1.00 91.62 82 TYR A O 1
ATOM 703 N N . ILE A 1 83 ? 13.854 13.545 -21.955 1.00 94.25 83 ILE A N 1
ATOM 704 C CA . ILE A 1 83 ? 15.134 12.868 -22.069 1.00 94.25 83 ILE A CA 1
ATOM 705 C C . ILE A 1 83 ? 15.564 12.678 -23.521 1.00 94.25 83 ILE A C 1
ATOM 707 O O . ILE A 1 83 ? 14.755 12.543 -24.445 1.00 94.25 83 ILE A O 1
ATOM 711 N N . ASP A 1 84 ? 16.876 12.621 -23.699 1.00 95.62 84 ASP A N 1
ATOM 712 C CA . ASP A 1 84 ? 17.530 12.073 -24.882 1.00 95.62 84 ASP A CA 1
ATOM 713 C C . ASP A 1 84 ? 18.763 11.278 -24.444 1.00 95.62 84 ASP A C 1
ATOM 715 O O . ASP A 1 84 ? 19.152 11.321 -23.275 1.00 95.62 84 ASP A O 1
ATOM 719 N N . TYR A 1 85 ? 19.380 10.542 -25.356 1.00 95.44 85 TYR A N 1
ATOM 720 C CA . TYR A 1 85 ? 20.603 9.810 -25.077 1.00 95.44 85 TYR A CA 1
ATOM 721 C C . TYR A 1 85 ? 21.505 9.736 -26.310 1.00 95.44 85 TYR A C 1
ATOM 723 O O . TYR A 1 85 ? 21.040 9.801 -27.445 1.00 95.44 85 TYR A O 1
ATOM 731 N N . ASP A 1 86 ? 22.804 9.564 -26.078 1.00 94.62 86 ASP A N 1
ATOM 732 C CA . ASP A 1 86 ? 23.784 9.278 -27.126 1.00 94.62 86 ASP A CA 1
ATOM 733 C C . ASP A 1 86 ? 24.883 8.337 -26.604 1.00 94.62 86 ASP A C 1
ATOM 735 O O . ASP A 1 86 ? 25.001 8.058 -25.404 1.00 94.62 86 ASP A O 1
ATOM 739 N N . VAL A 1 87 ? 25.705 7.814 -27.507 1.00 93.75 87 VAL A N 1
ATOM 740 C CA . VAL A 1 87 ? 26.905 7.053 -27.172 1.00 93.75 87 VAL A CA 1
ATOM 741 C C . VAL A 1 87 ? 27.940 7.995 -26.563 1.00 93.75 87 VAL A C 1
ATOM 743 O O . VAL A 1 87 ? 28.495 8.853 -27.242 1.00 93.75 87 VAL A O 1
ATOM 746 N N . HIS A 1 88 ? 28.261 7.784 -25.287 1.00 94.88 88 HIS A N 1
ATOM 747 C CA . HIS A 1 88 ? 29.295 8.557 -24.604 1.00 94.88 88 HIS A CA 1
ATOM 748 C C . HIS A 1 88 ? 30.697 8.076 -24.979 1.00 94.88 88 HIS A C 1
ATOM 750 O O . HIS A 1 88 ? 31.582 8.874 -25.288 1.00 94.88 88 HIS A O 1
ATOM 756 N N . LYS A 1 89 ? 30.909 6.755 -24.945 1.00 94.62 89 LYS A N 1
ATOM 757 C CA . LYS A 1 89 ? 32.221 6.156 -25.193 1.00 94.62 89 LYS A CA 1
ATOM 758 C C . LYS A 1 89 ? 32.102 4.817 -25.903 1.00 94.62 89 LYS A C 1
ATOM 760 O O . LYS A 1 89 ? 31.212 4.013 -25.623 1.00 94.62 89 LYS A O 1
ATOM 765 N N . LYS A 1 90 ? 33.062 4.555 -26.792 1.00 92.94 90 LYS A N 1
ATOM 766 C CA . LYS A 1 90 ? 33.285 3.250 -27.423 1.00 92.94 90 LYS A CA 1
ATOM 767 C C . LYS A 1 90 ? 34.595 2.635 -26.928 1.00 92.94 90 LYS A C 1
ATOM 769 O O . LYS A 1 90 ? 35.587 3.338 -26.748 1.00 92.94 90 LYS A O 1
ATOM 774 N N . ALA A 1 91 ? 34.599 1.318 -26.757 1.00 87.94 91 ALA A N 1
ATOM 775 C CA . ALA A 1 91 ? 35.783 0.492 -26.557 1.00 87.94 91 ALA A CA 1
ATOM 776 C C . ALA A 1 91 ? 36.014 -0.327 -27.837 1.00 87.94 91 ALA A C 1
ATOM 778 O O . ALA A 1 91 ? 35.425 -1.392 -28.051 1.00 87.94 91 ALA A O 1
ATOM 779 N N . GLY A 1 92 ? 36.818 0.223 -28.751 1.00 88.38 92 GLY A N 1
ATOM 780 C CA . GLY A 1 92 ? 36.973 -0.324 -30.099 1.00 88.38 92 GLY A CA 1
ATOM 781 C C . GLY A 1 92 ? 35.648 -0.299 -30.868 1.00 88.38 92 GLY A C 1
ATOM 782 O O . GLY A 1 92 ? 35.051 0.759 -31.058 1.00 88.38 92 GLY A O 1
ATOM 783 N N . ARG A 1 93 ? 35.172 -1.471 -31.311 1.00 83.06 93 ARG A N 1
ATOM 784 C CA . ARG A 1 93 ? 33.893 -1.609 -32.038 1.00 83.06 93 ARG A CA 1
ATOM 785 C C . ARG A 1 93 ? 32.665 -1.690 -31.122 1.00 83.06 93 ARG A C 1
ATOM 787 O O . ARG A 1 93 ? 31.545 -1.620 -31.619 1.00 83.06 93 ARG A O 1
ATOM 794 N N . ARG A 1 94 ? 32.854 -1.856 -29.810 1.00 85.31 94 ARG A N 1
ATOM 795 C CA . ARG A 1 94 ? 31.762 -1.982 -28.834 1.00 85.31 94 ARG A CA 1
ATOM 796 C C . ARG A 1 94 ? 31.454 -0.630 -28.204 1.00 85.31 94 ARG A C 1
ATOM 798 O O . ARG A 1 94 ? 32.355 0.173 -27.979 1.00 85.31 94 ARG A O 1
ATOM 805 N N . ILE A 1 95 ? 30.184 -0.387 -27.903 1.00 89.31 95 ILE A N 1
ATOM 806 C CA . ILE A 1 95 ? 29.781 0.744 -27.062 1.00 89.31 95 ILE A CA 1
ATOM 807 C C . ILE A 1 95 ? 30.108 0.375 -25.613 1.00 89.31 95 ILE A C 1
ATOM 809 O O . ILE A 1 95 ? 29.767 -0.719 -25.170 1.00 89.31 95 ILE A O 1
ATOM 813 N N . ASP A 1 96 ? 30.803 1.268 -24.917 1.00 92.19 96 ASP A N 1
ATOM 814 C CA . ASP A 1 96 ? 31.203 1.106 -23.515 1.00 92.19 96 ASP A CA 1
ATOM 815 C C . ASP A 1 96 ? 30.203 1.792 -22.578 1.00 92.19 96 ASP A C 1
ATOM 817 O O . ASP A 1 96 ? 29.778 1.220 -21.575 1.00 92.19 96 ASP A O 1
ATOM 821 N N . SER A 1 97 ? 29.774 3.004 -22.937 1.00 94.12 97 SER A N 1
ATOM 822 C CA . SER A 1 97 ? 28.843 3.796 -22.134 1.00 94.12 97 SER A CA 1
ATOM 823 C C . SER A 1 97 ? 27.954 4.705 -22.976 1.00 94.12 97 SER A C 1
ATOM 825 O O . SER A 1 97 ? 28.313 5.128 -24.080 1.00 94.12 97 SER A O 1
ATOM 827 N N . PHE A 1 98 ? 26.794 5.019 -22.407 1.00 94.75 98 PHE A N 1
ATOM 828 C CA . PHE A 1 98 ? 25.830 5.989 -22.906 1.00 94.75 98 PHE A CA 1
ATOM 829 C C . PHE A 1 98 ? 25.814 7.222 -22.007 1.00 94.75 98 PHE A C 1
ATOM 831 O O . PHE A 1 98 ? 26.099 7.138 -20.812 1.00 94.75 98 PHE A O 1
ATOM 838 N N . ILE A 1 99 ? 25.461 8.361 -22.590 1.00 95.00 99 ILE A N 1
ATOM 839 C CA . ILE A 1 99 ? 25.114 9.580 -21.869 1.00 95.00 99 ILE A CA 1
ATOM 840 C C . ILE A 1 99 ? 23.626 9.838 -22.070 1.00 95.00 99 ILE A C 1
ATOM 842 O O . ILE A 1 99 ? 23.143 9.838 -23.196 1.00 95.00 99 ILE A O 1
ATOM 846 N N . PHE A 1 100 ? 22.913 10.042 -20.972 1.00 95.56 100 PHE A N 1
ATOM 847 C CA . PHE A 1 100 ? 21.522 10.465 -20.944 1.00 95.56 100 PHE A CA 1
ATOM 848 C C . PHE A 1 100 ? 21.464 11.942 -20.615 1.00 95.56 100 PHE A C 1
ATOM 850 O O . PHE A 1 100 ? 22.112 12.394 -19.670 1.00 95.56 100 PHE A O 1
ATOM 857 N N . TYR A 1 101 ? 20.660 12.678 -21.359 1.00 95.31 101 TYR A N 1
ATOM 858 C CA . TYR A 1 101 ? 20.413 14.091 -21.164 1.00 95.31 101 TYR A CA 1
ATOM 859 C C . TYR A 1 101 ? 19.023 14.283 -20.571 1.00 95.31 101 TYR A C 1
ATOM 861 O O . TYR A 1 101 ? 18.080 13.619 -20.991 1.00 95.31 101 TYR A O 1
ATOM 869 N N . ILE A 1 102 ? 18.902 15.153 -19.567 1.00 93.75 102 ILE A N 1
ATOM 870 C CA . ILE A 1 102 ? 17.714 15.227 -18.713 1.00 93.75 102 ILE A CA 1
ATOM 871 C C . ILE A 1 102 ? 17.264 16.680 -18.580 1.00 93.75 102 ILE A C 1
ATOM 873 O O . ILE A 1 102 ? 18.026 17.559 -18.164 1.00 93.75 102 ILE A O 1
ATOM 877 N N . ASN A 1 103 ? 15.999 16.915 -18.905 1.00 90.69 103 ASN A N 1
ATOM 878 C CA . ASN A 1 103 ? 15.268 18.154 -18.694 1.00 90.69 103 ASN A CA 1
ATOM 879 C C . ASN A 1 103 ? 13.940 17.873 -17.992 1.00 90.69 103 ASN A C 1
ATOM 881 O O . ASN A 1 103 ? 13.443 16.748 -17.984 1.00 90.69 103 ASN A O 1
ATOM 885 N N . GLN A 1 104 ? 13.345 18.923 -17.431 1.00 86.06 104 GLN A N 1
ATOM 886 C CA . GLN A 1 104 ? 11.943 18.866 -17.035 1.00 86.06 104 GLN A CA 1
ATOM 887 C C . GLN A 1 104 ? 11.064 18.910 -18.279 1.00 86.06 104 GLN A C 1
ATOM 889 O O . GLN A 1 104 ? 11.291 19.710 -19.186 1.00 86.06 104 GLN A O 1
ATOM 894 N N . ASN A 1 105 ? 10.044 18.065 -18.298 1.00 85.94 105 ASN A N 1
ATOM 895 C CA . ASN A 1 105 ? 9.004 18.099 -19.304 1.00 85.94 105 ASN A CA 1
ATOM 896 C C . ASN A 1 105 ? 7.841 18.947 -18.800 1.00 85.94 105 ASN A C 1
ATOM 898 O O . ASN A 1 105 ? 6.934 18.457 -18.125 1.00 85.94 105 ASN A O 1
ATOM 902 N N . ASP A 1 106 ? 7.860 20.233 -19.144 1.00 79.19 106 ASP A N 1
ATOM 903 C CA . ASP A 1 106 ? 6.830 21.183 -18.714 1.00 79.19 106 ASP A CA 1
ATOM 904 C C . ASP A 1 106 ? 5.417 20.788 -19.170 1.00 79.19 106 ASP A C 1
ATOM 906 O O . ASP A 1 106 ? 4.441 21.150 -18.515 1.00 79.19 106 ASP A O 1
ATOM 910 N N . LYS A 1 107 ? 5.293 19.987 -20.239 1.00 77.25 107 LYS A N 1
ATOM 911 C CA . LYS A 1 107 ? 4.000 19.485 -20.734 1.00 77.25 107 LYS A CA 1
ATOM 912 C C . LYS A 1 107 ? 3.346 18.483 -19.777 1.00 77.25 107 LYS A C 1
ATOM 914 O O . LYS A 1 107 ? 2.127 18.371 -19.765 1.00 77.25 107 LYS A O 1
ATOM 919 N N . ASN A 1 108 ? 4.148 17.798 -18.962 1.00 68.88 108 ASN A N 1
ATOM 920 C CA . ASN A 1 108 ? 3.738 16.663 -18.134 1.00 68.88 108 ASN A CA 1
ATOM 921 C C . ASN A 1 108 ? 4.113 16.840 -16.648 1.00 68.88 108 ASN A C 1
ATOM 923 O O . ASN A 1 108 ? 4.082 15.880 -15.878 1.00 68.88 108 ASN A O 1
ATOM 927 N N . LYS A 1 109 ? 4.439 18.069 -16.222 1.00 58.62 109 LYS A N 1
ATOM 928 C CA . LYS A 1 1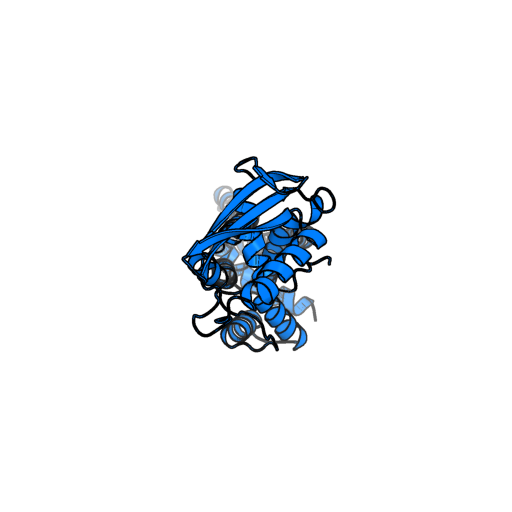09 ? 4.942 18.406 -14.874 1.00 58.62 109 LYS A CA 1
ATOM 929 C C . LYS A 1 109 ? 4.078 17.918 -13.701 1.00 58.62 109 LYS A C 1
ATOM 931 O O . LYS A 1 109 ? 4.611 17.678 -12.626 1.00 58.62 109 LYS A O 1
ATOM 936 N N . ASN A 1 110 ? 2.772 17.750 -13.907 1.00 51.59 110 ASN A N 1
ATOM 937 C CA . ASN A 1 110 ? 1.817 17.368 -12.859 1.00 51.59 110 ASN A CA 1
ATOM 938 C C . ASN A 1 110 ? 1.505 15.857 -12.810 1.00 51.59 110 ASN A C 1
ATOM 940 O O . ASN A 1 110 ? 0.607 15.461 -12.076 1.00 51.59 110 ASN A O 1
ATOM 944 N N . TYR A 1 111 ? 2.176 15.011 -13.606 1.00 51.69 111 TYR A N 1
ATOM 945 C CA . TYR A 1 111 ? 1.716 13.632 -13.838 1.00 51.69 111 TYR A CA 1
ATOM 946 C C . TYR A 1 111 ? 2.406 12.512 -13.037 1.00 51.69 111 TYR A C 1
ATOM 948 O O . TYR A 1 111 ? 1.958 11.381 -13.173 1.00 51.69 111 TYR A O 1
ATOM 956 N N . ASN A 1 112 ? 3.459 12.741 -12.235 1.00 55.34 112 ASN A N 1
ATOM 957 C CA . ASN A 1 112 ? 4.360 11.619 -11.894 1.00 55.34 112 ASN A CA 1
ATOM 958 C C . ASN A 1 112 ? 4.614 11.271 -10.422 1.00 55.34 112 ASN A C 1
ATOM 960 O O . ASN A 1 112 ? 4.295 10.158 -10.023 1.00 55.34 112 ASN A O 1
ATOM 964 N N . ILE A 1 113 ? 5.154 12.161 -9.588 1.00 53.41 113 ILE A N 1
ATOM 965 C CA . ILE A 1 113 ? 5.486 11.790 -8.195 1.00 53.41 113 ILE A CA 1
ATOM 966 C C . ILE A 1 113 ? 4.229 11.466 -7.379 1.00 53.41 113 ILE A C 1
ATOM 968 O O . ILE A 1 113 ? 4.198 10.478 -6.646 1.00 53.41 113 ILE A O 1
ATOM 972 N N . ASP A 1 114 ? 3.171 12.253 -7.568 1.00 60.25 114 ASP A N 1
ATOM 973 C CA . ASP A 1 114 ? 1.898 12.007 -6.900 1.00 60.25 114 ASP A CA 1
ATOM 974 C C . ASP A 1 114 ? 1.257 10.704 -7.387 1.00 60.25 114 ASP A C 1
ATOM 976 O O . ASP A 1 114 ? 0.651 10.010 -6.584 1.00 60.25 114 ASP A O 1
ATOM 980 N N . SER A 1 115 ? 1.429 10.313 -8.658 1.00 68.12 115 SER A N 1
ATOM 981 C CA . SER A 1 115 ? 0.879 9.046 -9.165 1.00 68.12 115 SER A CA 1
ATOM 982 C C . SER A 1 115 ? 1.525 7.848 -8.483 1.00 68.12 115 SER A C 1
ATOM 984 O O . SER A 1 115 ? 0.803 7.035 -7.923 1.00 68.12 115 SER A O 1
ATOM 986 N N . VAL A 1 116 ? 2.862 7.770 -8.441 1.00 71.75 116 VAL A N 1
ATOM 987 C CA . VAL A 1 116 ? 3.560 6.639 -7.797 1.00 71.75 116 VAL A CA 1
ATOM 988 C C . VAL A 1 116 ? 3.213 6.560 -6.313 1.00 71.75 116 VAL A C 1
ATOM 990 O O . VAL A 1 116 ? 2.896 5.493 -5.788 1.00 71.75 116 VAL A O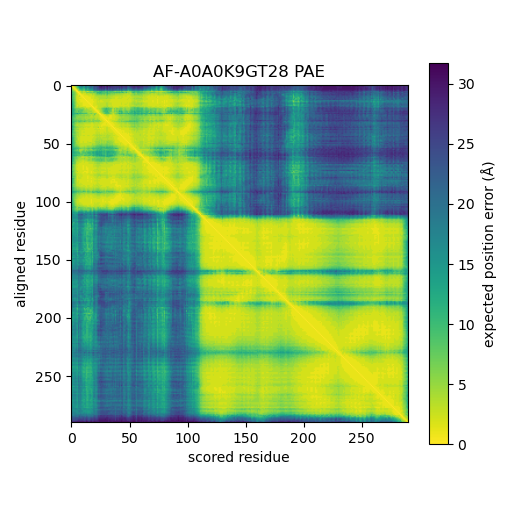 1
ATOM 993 N N . ALA A 1 117 ? 3.228 7.706 -5.626 1.00 74.88 117 ALA A N 1
ATOM 994 C CA . ALA A 1 117 ? 2.852 7.777 -4.222 1.00 74.88 117 ALA A CA 1
ATOM 995 C C . ALA A 1 117 ? 1.388 7.356 -3.996 1.00 74.88 117 ALA A C 1
ATOM 997 O O . ALA A 1 117 ? 1.098 6.665 -3.017 1.00 74.88 117 ALA A O 1
ATOM 998 N N . ASN A 1 118 ? 0.480 7.734 -4.899 1.00 83.06 118 ASN A N 1
ATOM 999 C CA . ASN A 1 118 ? -0.927 7.342 -4.856 1.00 83.06 118 ASN A CA 1
ATOM 1000 C C . ASN A 1 118 ? -1.123 5.852 -5.153 1.00 83.06 118 ASN A C 1
ATOM 1002 O O . ASN A 1 118 ? -1.941 5.226 -4.487 1.00 83.06 118 ASN A O 1
ATOM 1006 N N . ASP A 1 119 ? -0.376 5.271 -6.091 1.00 83.19 119 ASP A N 1
ATOM 1007 C CA . ASP A 1 119 ? -0.460 3.850 -6.444 1.00 83.19 119 ASP A CA 1
ATOM 1008 C C . ASP A 1 119 ? 0.037 2.983 -5.282 1.00 83.19 119 ASP A C 1
ATOM 1010 O O . ASP A 1 119 ? -0.654 2.060 -4.843 1.00 83.19 119 ASP A O 1
ATOM 1014 N N . ILE A 1 120 ? 1.175 3.355 -4.687 1.00 90.62 120 ILE A N 1
ATOM 1015 C CA . ILE A 1 120 ? 1.688 2.726 -3.465 1.00 90.62 120 ILE A CA 1
ATOM 1016 C C . ILE A 1 120 ? 0.669 2.853 -2.332 1.00 90.62 120 ILE A C 1
ATOM 1018 O O . ILE A 1 120 ? 0.383 1.866 -1.656 1.00 90.62 120 ILE A O 1
ATOM 1022 N N . GLN A 1 121 ? 0.092 4.042 -2.131 1.00 92.88 121 GLN A N 1
ATOM 1023 C CA . GLN A 1 121 ? -0.929 4.248 -1.106 1.00 92.88 121 GLN A CA 1
ATOM 1024 C C . GLN A 1 121 ? -2.167 3.386 -1.354 1.00 92.88 121 GLN A C 1
ATOM 1026 O O . GLN A 1 121 ? -2.666 2.759 -0.423 1.00 92.88 121 GLN A O 1
ATOM 1031 N N . SER A 1 122 ? -2.641 3.334 -2.597 1.00 92.88 122 SER A N 1
ATOM 1032 C CA . SER A 1 122 ? -3.802 2.554 -3.013 1.00 92.88 122 SER A CA 1
ATOM 1033 C C . SER A 1 122 ? -3.582 1.071 -2.735 1.00 92.88 122 SER A C 1
ATOM 1035 O O . SER A 1 122 ? -4.359 0.472 -1.993 1.00 92.88 122 SER A O 1
ATOM 1037 N N . ILE A 1 123 ? -2.486 0.487 -3.230 1.00 95.12 123 ILE A N 1
ATOM 1038 C CA . ILE A 1 123 ? -2.168 -0.929 -3.005 1.00 95.12 123 ILE A CA 1
ATOM 1039 C C . ILE A 1 123 ? -1.982 -1.210 -1.516 1.00 95.12 123 ILE A C 1
ATOM 1041 O O . ILE A 1 123 ? -2.563 -2.162 -0.999 1.00 95.12 123 ILE A O 1
ATOM 1045 N N . PHE A 1 124 ? -1.249 -0.363 -0.791 1.00 97.00 124 PHE A N 1
ATOM 1046 C CA . PHE A 1 124 ? -1.055 -0.525 0.649 1.00 97.00 124 PHE A CA 1
ATOM 1047 C C . PHE A 1 124 ? -2.380 -0.528 1.415 1.00 97.00 124 PHE A C 1
ATOM 1049 O O . PHE A 1 124 ? -2.625 -1.413 2.236 1.00 97.00 124 PHE A O 1
ATOM 1056 N N . TYR A 1 125 ? -3.273 0.415 1.111 1.00 95.94 125 TYR A N 1
ATOM 1057 C CA . TYR A 1 125 ? -4.589 0.489 1.738 1.00 95.94 125 TYR A CA 1
ATOM 1058 C C . TYR A 1 125 ? -5.484 -0.677 1.331 1.00 95.94 125 TYR A C 1
ATOM 1060 O O . TYR A 1 125 ? -6.202 -1.193 2.182 1.00 95.94 125 TYR A O 1
ATOM 1068 N N . GLN A 1 126 ? -5.428 -1.134 0.078 1.00 95.44 126 GLN A N 1
ATOM 1069 C CA . GLN A 1 126 ? -6.175 -2.305 -0.381 1.00 95.44 126 GLN A CA 1
ATOM 1070 C C . GLN A 1 126 ? -5.715 -3.578 0.333 1.00 95.44 126 GLN A C 1
ATOM 1072 O O . GLN A 1 126 ? -6.559 -4.325 0.821 1.00 95.44 126 GLN A O 1
ATOM 1077 N N . LEU A 1 127 ? -4.408 -3.816 0.480 1.00 96.44 127 LEU A N 1
ATOM 1078 C CA . LEU A 1 127 ? -3.903 -4.977 1.223 1.00 96.44 127 LEU A CA 1
ATOM 1079 C C . LEU A 1 127 ? -4.457 -4.989 2.660 1.00 96.44 127 LEU A C 1
ATOM 1081 O O . LEU A 1 127 ? -5.006 -5.998 3.103 1.00 96.44 127 LEU A O 1
ATOM 1085 N N . ILE A 1 128 ? -4.393 -3.851 3.360 1.00 96.88 128 ILE A N 1
ATOM 1086 C CA . ILE A 1 128 ? -4.870 -3.733 4.748 1.00 96.88 128 ILE A CA 1
ATOM 1087 C C . ILE A 1 128 ? -6.394 -3.840 4.841 1.00 96.88 128 ILE A C 1
ATOM 1089 O O . ILE A 1 128 ? -6.916 -4.517 5.725 1.00 96.88 128 ILE A O 1
ATOM 1093 N N . ARG A 1 129 ? -7.125 -3.220 3.910 1.00 94.00 129 ARG A N 1
ATOM 1094 C CA . ARG A 1 129 ? -8.590 -3.307 3.830 1.00 94.00 129 ARG A CA 1
ATOM 1095 C C . ARG A 1 129 ? -9.074 -4.741 3.639 1.00 94.00 129 ARG A C 1
ATOM 1097 O O . ARG A 1 129 ? -10.124 -5.085 4.164 1.00 94.00 129 ARG A O 1
ATOM 1104 N N . ASN A 1 130 ? -8.281 -5.566 2.962 1.00 93.19 130 ASN A N 1
ATOM 1105 C CA . ASN A 1 130 ? -8.534 -6.992 2.781 1.00 93.19 130 ASN A CA 1
ATOM 1106 C C . ASN A 1 130 ? -7.906 -7.862 3.892 1.00 93.19 130 ASN A C 1
ATOM 1108 O O . ASN A 1 130 ? -7.708 -9.060 3.705 1.00 93.19 130 ASN A O 1
ATOM 1112 N N . GLY A 1 131 ? -7.590 -7.272 5.052 1.00 93.56 131 GLY A N 1
ATOM 1113 C CA . GLY A 1 131 ? -7.196 -7.981 6.272 1.00 93.56 131 GLY A CA 1
ATOM 1114 C C . GLY A 1 131 ? -5.707 -8.316 6.392 1.00 93.56 131 GLY A C 1
ATOM 1115 O O . GLY A 1 131 ? -5.309 -8.995 7.341 1.00 93.56 131 GLY A O 1
ATOM 1116 N N . ILE A 1 132 ? -4.856 -7.856 5.469 1.00 96.25 132 ILE A N 1
ATOM 1117 C CA . ILE A 1 132 ? -3.408 -8.058 5.592 1.00 96.25 132 ILE A CA 1
ATOM 1118 C C . ILE A 1 132 ? -2.842 -7.068 6.611 1.00 96.25 132 ILE A C 1
ATOM 1120 O O . ILE A 1 132 ? -2.977 -5.855 6.477 1.00 96.25 132 ILE A O 1
ATOM 1124 N N . ARG A 1 133 ? -2.143 -7.595 7.618 1.00 96.12 133 ARG A N 1
ATOM 1125 C CA . ARG A 1 133 ? -1.471 -6.789 8.647 1.00 96.12 133 ARG A CA 1
ATOM 1126 C C . ARG A 1 133 ? -0.513 -5.773 8.038 1.00 96.12 133 ARG A C 1
ATOM 1128 O O . ARG A 1 133 ? 0.182 -6.076 7.066 1.00 96.12 133 ARG A O 1
ATOM 1135 N N . ARG A 1 134 ? -0.414 -4.600 8.661 1.00 95.38 134 ARG A N 1
ATOM 1136 C CA . ARG A 1 134 ? 0.358 -3.448 8.169 1.00 95.38 134 ARG A CA 1
ATOM 1137 C C . ARG A 1 134 ? 1.807 -3.809 7.829 1.00 95.38 134 ARG A C 1
ATOM 1139 O O . ARG A 1 134 ? 2.273 -3.535 6.728 1.00 95.38 134 ARG A O 1
ATOM 1146 N N . GLU A 1 135 ? 2.505 -4.494 8.729 1.00 95.50 135 GLU A N 1
ATOM 1147 C CA . GLU A 1 135 ? 3.902 -4.905 8.543 1.00 95.50 135 GLU A CA 1
ATOM 1148 C C . GLU A 1 135 ? 4.048 -5.920 7.404 1.00 95.50 135 GLU A C 1
ATOM 1150 O O . GLU A 1 135 ? 5.026 -5.897 6.653 1.00 95.50 135 GLU A O 1
ATOM 1155 N N . LYS A 1 136 ? 3.056 -6.801 7.231 1.00 97.38 136 LYS A N 1
ATOM 1156 C CA . LYS A 1 136 ? 3.051 -7.761 6.128 1.00 97.38 136 LYS A CA 1
ATOM 1157 C C . LYS A 1 136 ? 2.775 -7.058 4.799 1.00 97.38 136 LYS A C 1
ATOM 1159 O O . LYS A 1 136 ? 3.466 -7.359 3.830 1.00 97.38 136 LYS A O 1
ATOM 1164 N N . ALA A 1 137 ? 1.856 -6.092 4.765 1.00 97.31 137 ALA A N 1
ATOM 1165 C CA . ALA A 1 137 ? 1.596 -5.259 3.592 1.00 97.31 137 ALA A CA 1
ATOM 1166 C C . ALA A 1 137 ? 2.859 -4.493 3.159 1.00 97.31 137 ALA A C 1
ATOM 1168 O O . ALA A 1 137 ? 3.214 -4.534 1.983 1.00 97.31 137 ALA A O 1
ATOM 1169 N N . MET A 1 138 ? 3.602 -3.910 4.112 1.00 96.38 138 MET A N 1
ATOM 1170 C CA . MET A 1 138 ? 4.917 -3.303 3.854 1.00 96.38 138 MET A CA 1
ATOM 1171 C C . MET A 1 138 ? 5.886 -4.297 3.202 1.00 96.38 138 MET A C 1
ATOM 1173 O O . MET A 1 138 ? 6.497 -3.990 2.182 1.00 96.38 138 MET A O 1
ATOM 1177 N N . SER A 1 139 ? 6.014 -5.504 3.770 1.00 96.25 139 SER A N 1
ATOM 1178 C CA . SER A 1 139 ? 6.922 -6.520 3.220 1.00 96.25 139 SER A CA 1
ATOM 1179 C C . SER A 1 139 ? 6.539 -6.952 1.804 1.00 96.25 139 SER A C 1
ATOM 1181 O O . SER A 1 139 ? 7.416 -7.131 0.970 1.00 96.25 139 SER A O 1
ATOM 1183 N N . ILE A 1 140 ? 5.237 -7.065 1.519 1.00 96.88 140 ILE A N 1
ATOM 1184 C CA . ILE A 1 140 ? 4.727 -7.474 0.209 1.00 96.88 140 ILE A CA 1
ATOM 1185 C C . ILE A 1 140 ? 5.056 -6.404 -0.837 1.00 96.88 140 ILE A C 1
ATOM 1187 O O . ILE A 1 140 ? 5.586 -6.732 -1.892 1.00 96.88 140 ILE A O 1
ATOM 1191 N N . ILE A 1 141 ? 4.806 -5.126 -0.541 1.00 94.81 141 ILE A N 1
ATOM 1192 C CA . ILE A 1 141 ? 5.089 -4.031 -1.485 1.00 94.81 141 ILE A CA 1
ATOM 1193 C C . ILE A 1 141 ? 6.590 -3.871 -1.747 1.00 94.81 141 ILE A C 1
ATOM 1195 O O . ILE A 1 141 ? 6.987 -3.512 -2.854 1.00 94.81 141 ILE A O 1
ATOM 1199 N N . ASN A 1 142 ? 7.434 -4.156 -0.757 1.00 92.31 142 ASN A N 1
ATOM 1200 C CA . ASN A 1 142 ? 8.885 -4.121 -0.940 1.00 92.31 142 ASN A CA 1
ATOM 1201 C C . ASN A 1 142 ? 9.424 -5.337 -1.703 1.00 92.31 142 ASN A C 1
ATOM 1203 O O . ASN A 1 142 ? 10.488 -5.244 -2.305 1.00 92.31 142 ASN A O 1
ATOM 1207 N N . GLU A 1 143 ? 8.723 -6.470 -1.678 1.00 94.06 143 GLU A N 1
ATOM 1208 C CA . GLU A 1 143 ? 9.170 -7.705 -2.328 1.00 94.06 143 GLU A CA 1
ATOM 1209 C C . GLU A 1 143 ? 8.697 -7.813 -3.786 1.00 94.06 143 GLU A C 1
ATOM 1211 O O . GLU A 1 143 ? 9.423 -8.347 -4.625 1.00 94.06 143 GLU A O 1
ATOM 1216 N N . TYR A 1 144 ? 7.504 -7.309 -4.107 1.00 91.94 144 TYR A N 1
ATOM 1217 C CA . TYR A 1 144 ? 6.849 -7.523 -5.402 1.00 91.94 144 TYR A CA 1
ATOM 1218 C C . TYR A 1 144 ? 6.614 -6.224 -6.172 1.00 91.94 144 TYR A C 1
ATOM 1220 O O . TYR A 1 144 ? 6.394 -5.165 -5.584 1.00 91.94 144 TYR A O 1
ATOM 1228 N N . HIS A 1 145 ? 6.617 -6.316 -7.502 1.00 84.50 145 HIS A N 1
ATOM 1229 C CA . HIS A 1 145 ? 6.256 -5.193 -8.368 1.00 84.50 145 HIS A CA 1
ATOM 1230 C C . HIS A 1 145 ? 4.772 -4.815 -8.213 1.00 84.50 145 HIS A C 1
ATOM 1232 O O . HIS A 1 145 ? 3.914 -5.677 -8.012 1.00 84.50 145 HIS A O 1
ATOM 1238 N N . ILE A 1 146 ? 4.468 -3.516 -8.299 1.00 85.69 146 ILE A N 1
ATOM 1239 C CA . ILE A 1 146 ? 3.130 -2.960 -8.030 1.00 85.69 146 ILE A CA 1
ATOM 1240 C C . ILE A 1 146 ? 2.084 -3.529 -8.996 1.00 85.69 146 ILE A C 1
ATOM 1242 O O . ILE A 1 146 ? 1.002 -3.920 -8.563 1.00 85.69 146 ILE A O 1
ATOM 1246 N N . GLU A 1 147 ? 2.427 -3.664 -10.273 1.00 80.06 147 GLU A N 1
ATOM 1247 C CA . GLU A 1 147 ? 1.560 -4.193 -11.328 1.00 80.06 147 GLU A CA 1
ATOM 1248 C C . GLU A 1 147 ? 1.200 -5.665 -11.079 1.00 80.06 147 GLU A C 1
ATOM 1250 O O . GLU A 1 147 ? 0.057 -6.082 -11.281 1.00 80.06 147 GLU A O 1
ATOM 1255 N N . TYR A 1 148 ? 2.155 -6.452 -10.572 1.00 87.50 148 TYR A N 1
ATOM 1256 C CA . TYR A 1 148 ? 1.915 -7.836 -10.168 1.00 87.50 148 TYR A CA 1
ATOM 1257 C C . TYR A 1 148 ? 0.964 -7.924 -8.965 1.00 87.50 148 TYR A C 1
ATOM 1259 O O . TYR A 1 148 ? 0.073 -8.782 -8.925 1.00 87.50 148 TYR A O 1
ATOM 1267 N N . LEU A 1 149 ? 1.126 -7.029 -7.985 1.00 93.00 149 LEU A N 1
ATOM 1268 C CA . LEU A 1 149 ? 0.237 -6.947 -6.825 1.00 93.00 149 LEU A CA 1
ATOM 1269 C C . LEU A 1 149 ? -1.177 -6.535 -7.229 1.00 93.00 149 LEU A C 1
ATOM 1271 O O . LEU A 1 149 ? -2.141 -7.134 -6.754 1.00 93.00 149 LEU A O 1
ATOM 1275 N N . GLU A 1 150 ? -1.307 -5.562 -8.129 1.00 88.00 150 GLU A N 1
ATOM 1276 C CA . GLU A 1 150 ? -2.593 -5.125 -8.666 1.00 88.00 150 GLU A CA 1
ATOM 1277 C C . GLU A 1 150 ? -3.300 -6.258 -9.422 1.00 88.00 150 GLU A C 1
ATOM 1279 O O . GLU A 1 150 ? -4.488 -6.503 -9.195 1.00 88.00 150 GLU A O 1
ATOM 1284 N N . ALA A 1 151 ? -2.573 -7.004 -10.262 1.00 85.69 151 ALA A N 1
ATOM 1285 C CA . ALA A 1 151 ? -3.119 -8.146 -10.992 1.00 85.69 151 ALA A CA 1
ATOM 1286 C C . ALA A 1 151 ? -3.669 -9.225 -10.043 1.00 85.69 151 ALA A C 1
ATOM 1288 O O . ALA A 1 151 ? -4.786 -9.710 -10.238 1.00 85.69 151 ALA A O 1
ATOM 1289 N N . ASN A 1 152 ? -2.927 -9.560 -8.981 1.00 93.44 152 ASN A N 1
ATOM 1290 C CA . ASN A 1 152 ? -3.364 -10.539 -7.982 1.00 93.44 152 ASN A CA 1
ATOM 1291 C C . ASN A 1 152 ? -4.519 -10.031 -7.118 1.00 93.44 152 ASN A C 1
ATOM 1293 O O . ASN A 1 152 ? -5.472 -10.773 -6.896 1.00 93.44 152 ASN A O 1
ATOM 1297 N N . LEU A 1 153 ? -4.495 -8.768 -6.688 1.00 92.75 153 LEU A N 1
ATOM 1298 C CA . LEU A 1 153 ? -5.629 -8.144 -6.002 1.00 92.75 153 LEU A CA 1
ATOM 1299 C C . LEU A 1 153 ? -6.893 -8.228 -6.858 1.00 92.75 153 LEU A C 1
ATOM 1301 O O . LEU A 1 153 ? -7.925 -8.707 -6.397 1.00 92.75 153 LEU A O 1
ATOM 1305 N N . ARG A 1 154 ? -6.804 -7.829 -8.129 1.00 91.44 154 ARG A N 1
ATOM 1306 C CA . ARG A 1 154 ? -7.930 -7.885 -9.063 1.00 91.44 154 ARG A CA 1
ATOM 1307 C C . ARG A 1 154 ? -8.423 -9.312 -9.281 1.00 91.44 154 ARG A C 1
ATOM 1309 O O . ARG A 1 154 ? -9.631 -9.525 -9.312 1.00 91.44 154 ARG A O 1
ATOM 1316 N N . TYR A 1 155 ? -7.516 -10.271 -9.448 1.00 92.62 155 TYR A N 1
ATOM 1317 C CA . TYR A 1 155 ? -7.868 -11.682 -9.579 1.00 92.62 155 TYR A CA 1
ATOM 1318 C C . TYR A 1 155 ? -8.677 -12.158 -8.368 1.00 92.62 155 TYR A C 1
ATOM 1320 O O . TYR A 1 155 ? -9.796 -12.636 -8.533 1.00 92.62 155 TYR A O 1
ATOM 1328 N N . VAL A 1 156 ? -8.149 -11.953 -7.158 1.00 92.81 156 VAL A N 1
ATOM 1329 C CA . VAL A 1 156 ? -8.769 -12.430 -5.915 1.00 92.81 156 VAL A CA 1
ATOM 1330 C C . VAL A 1 156 ? -10.125 -11.770 -5.673 1.00 92.81 156 VAL A C 1
ATOM 1332 O O . VAL A 1 156 ? -11.090 -12.460 -5.358 1.00 92.81 156 VAL A O 1
ATOM 1335 N N . LEU A 1 157 ? -10.232 -10.453 -5.872 1.00 88.81 157 LEU A N 1
ATOM 1336 C CA . LEU A 1 157 ? -11.484 -9.718 -5.662 1.00 88.81 157 LEU A CA 1
ATOM 1337 C C . LEU A 1 157 ? -12.590 -10.104 -6.660 1.00 88.81 157 LEU A C 1
ATOM 1339 O O . LEU A 1 157 ? -13.767 -9.908 -6.368 1.00 88.81 157 LEU A O 1
ATOM 1343 N N . ASN A 1 158 ? -12.236 -10.682 -7.812 1.00 90.88 158 ASN A N 1
ATOM 1344 C CA . ASN A 1 158 ? -13.201 -11.161 -8.803 1.00 90.88 158 ASN A CA 1
ATOM 1345 C C . ASN A 1 158 ? -13.681 -12.603 -8.560 1.00 90.88 158 ASN A C 1
ATOM 1347 O O . ASN A 1 158 ? -14.586 -13.050 -9.262 1.00 90.88 158 ASN A O 1
ATOM 1351 N N . LEU A 1 159 ? -13.112 -13.337 -7.594 1.00 87.81 159 LEU A N 1
ATOM 1352 C CA . LEU A 1 159 ? -13.540 -14.708 -7.275 1.00 87.81 159 LEU A CA 1
ATOM 1353 C C . LEU A 1 159 ? -14.871 -14.768 -6.505 1.00 87.81 159 LEU A C 1
ATOM 1355 O O . LEU A 1 159 ? -15.482 -15.832 -6.438 1.00 87.81 159 LEU A O 1
ATOM 1359 N N . GLY A 1 160 ? -15.331 -13.644 -5.945 1.00 80.31 160 GLY A N 1
ATOM 1360 C CA . GLY A 1 160 ? -16.497 -13.587 -5.062 1.00 80.31 160 GLY A CA 1
ATOM 1361 C C . GLY A 1 160 ? -16.116 -13.782 -3.592 1.00 80.31 160 GLY A C 1
ATOM 1362 O O . GLY A 1 160 ? -15.083 -13.286 -3.143 1.00 80.31 160 GLY A O 1
ATOM 1363 N N . THR A 1 161 ? -16.966 -14.463 -2.821 1.00 79.56 161 THR A N 1
ATOM 1364 C CA . THR A 1 161 ? -16.776 -14.648 -1.374 1.00 79.56 161 THR A CA 1
ATOM 1365 C C . THR A 1 161 ? -15.679 -15.672 -1.087 1.00 79.56 161 THR A C 1
ATOM 1367 O O . THR A 1 161 ? -15.728 -16.799 -1.576 1.00 79.56 161 THR A O 1
ATOM 1370 N N . VAL A 1 162 ? -14.702 -15.292 -0.263 1.00 81.31 162 VAL A N 1
ATOM 1371 C CA . VAL A 1 162 ? -13.595 -16.154 0.175 1.00 81.31 162 VAL A CA 1
ATOM 1372 C C . VAL A 1 162 ? -13.497 -16.073 1.696 1.00 81.31 162 VAL A C 1
ATOM 1374 O O . VAL A 1 162 ? -13.379 -14.970 2.224 1.00 81.31 162 VAL A O 1
ATOM 1377 N N . ASP A 1 163 ? -13.500 -17.219 2.385 1.00 78.88 163 ASP A N 1
ATOM 1378 C CA . ASP A 1 163 ? -13.515 -17.286 3.858 1.00 78.88 163 ASP A CA 1
ATOM 1379 C C . ASP A 1 163 ? -12.368 -16.489 4.499 1.00 78.88 163 ASP A C 1
ATOM 1381 O O . ASP A 1 163 ? -12.579 -15.597 5.314 1.00 78.88 163 ASP A O 1
ATOM 1385 N N . ASN A 1 164 ? -11.126 -16.795 4.109 1.00 88.44 164 ASN A N 1
ATOM 1386 C CA . ASN A 1 164 ? -9.936 -16.080 4.563 1.00 88.44 164 ASN A CA 1
ATOM 1387 C C . ASN A 1 164 ? -9.322 -15.308 3.397 1.00 88.44 164 ASN A C 1
ATOM 1389 O O . ASN A 1 164 ? -8.306 -15.721 2.827 1.00 88.44 164 ASN A O 1
ATOM 1393 N N . LEU A 1 165 ? -9.950 -14.186 3.047 1.00 90.69 165 LEU A N 1
ATOM 1394 C CA . LEU A 1 165 ? -9.512 -13.325 1.952 1.00 90.69 165 LEU A CA 1
ATOM 1395 C C . LEU A 1 165 ? -8.044 -12.895 2.102 1.00 90.69 165 LEU A C 1
ATOM 1397 O O . LEU A 1 165 ? -7.287 -12.974 1.138 1.00 90.69 165 LEU A O 1
ATOM 1401 N N . ALA A 1 166 ? -7.616 -12.521 3.313 1.00 93.19 166 ALA A N 1
ATOM 1402 C CA . ALA A 1 166 ? -6.238 -12.115 3.589 1.00 93.19 166 ALA A CA 1
ATOM 1403 C C . ALA A 1 166 ? -5.238 -13.244 3.292 1.00 93.19 166 ALA A C 1
ATOM 1405 O O . ALA A 1 166 ? -4.244 -13.041 2.593 1.00 93.19 166 ALA A O 1
ATOM 1406 N N . GLY A 1 167 ? -5.506 -14.450 3.802 1.00 94.31 167 GLY A N 1
ATOM 1407 C CA . GLY A 1 167 ? -4.661 -15.622 3.577 1.00 94.31 167 GLY A CA 1
ATOM 1408 C C . GLY A 1 167 ? -4.641 -16.055 2.113 1.00 94.31 167 GLY A C 1
ATOM 1409 O O . GLY A 1 167 ? -3.576 -16.362 1.576 1.00 94.31 167 GLY A O 1
ATOM 1410 N N . TYR A 1 168 ? -5.797 -16.023 1.451 1.00 95.56 168 TYR A N 1
ATOM 1411 C CA . TYR A 1 168 ? -5.909 -16.346 0.034 1.00 95.56 168 TYR A CA 1
ATOM 1412 C C . TYR A 1 168 ? -5.158 -15.337 -0.837 1.00 95.56 168 TYR A C 1
ATOM 1414 O O . TYR A 1 168 ? -4.432 -15.735 -1.741 1.00 95.56 168 TYR A O 1
ATOM 1422 N N . LEU A 1 169 ? -5.260 -14.042 -0.530 1.00 95.88 169 LEU A N 1
ATOM 1423 C CA . LEU A 1 169 ? -4.545 -12.986 -1.239 1.00 95.88 169 LEU A CA 1
ATOM 1424 C C . LEU A 1 169 ? -3.028 -13.117 -1.089 1.00 95.88 169 LEU A C 1
ATOM 1426 O O . LEU A 1 169 ? -2.307 -13.038 -2.081 1.00 95.88 169 LEU A O 1
ATOM 1430 N N . VAL A 1 170 ? -2.536 -13.387 0.124 1.00 97.06 170 VAL A N 1
ATOM 1431 C CA . VAL A 1 170 ? -1.109 -13.671 0.346 1.00 97.06 170 VAL A CA 1
ATOM 1432 C C . VAL A 1 170 ? -0.667 -14.887 -0.467 1.00 97.06 170 VAL A C 1
ATOM 1434 O O . VAL A 1 170 ? 0.383 -14.832 -1.107 1.00 97.06 170 VAL A O 1
ATOM 1437 N N . LYS A 1 171 ? -1.473 -15.955 -0.484 1.00 96.56 171 LYS A N 1
ATOM 1438 C CA . LYS A 1 171 ? -1.188 -17.162 -1.265 1.00 96.56 171 LYS A CA 1
ATOM 1439 C C . LYS A 1 171 ? -1.140 -16.864 -2.766 1.00 96.56 171 LYS A C 1
ATOM 1441 O O . LYS A 1 171 ? -0.154 -17.215 -3.408 1.00 96.56 171 LYS A O 1
ATOM 1446 N N . ALA A 1 172 ? -2.138 -16.155 -3.291 1.00 95.62 172 ALA A N 1
ATOM 1447 C CA . ALA A 1 172 ? -2.226 -15.760 -4.694 1.00 95.62 172 ALA A CA 1
ATOM 1448 C C . ALA A 1 172 ? -1.006 -14.945 -5.138 1.00 95.62 172 ALA A C 1
ATOM 1450 O O . ALA A 1 172 ? -0.393 -15.262 -6.153 1.00 95.62 172 ALA A O 1
ATOM 1451 N N . ILE A 1 173 ? -0.593 -13.964 -4.327 1.00 96.81 173 ILE A N 1
ATOM 1452 C CA . ILE A 1 173 ? 0.620 -13.172 -4.564 1.00 96.81 173 ILE A CA 1
ATOM 1453 C C . ILE A 1 173 ? 1.875 -14.054 -4.513 1.00 96.81 173 ILE A C 1
ATOM 1455 O O . ILE A 1 173 ? 2.775 -13.876 -5.326 1.00 96.81 173 ILE A O 1
ATOM 1459 N N . SER A 1 174 ? 1.975 -15.006 -3.585 1.00 95.38 174 SER A N 1
ATOM 1460 C CA . SER A 1 174 ? 3.176 -15.847 -3.481 1.00 95.38 174 SER A CA 1
ATOM 1461 C C . SER A 1 174 ? 3.294 -16.907 -4.580 1.00 95.38 174 SER A C 1
ATOM 1463 O O . SER A 1 174 ? 4.407 -17.231 -4.989 1.00 95.38 174 SER A O 1
ATOM 1465 N N . GLU A 1 175 ? 2.167 -17.444 -5.050 1.00 94.75 175 GLU A N 1
ATOM 1466 C CA . GLU A 1 175 ? 2.111 -18.562 -6.000 1.00 94.75 175 GLU A CA 1
ATOM 1467 C C . GLU A 1 175 ? 1.804 -18.115 -7.442 1.00 94.75 175 GLU A C 1
ATOM 1469 O O . GLU A 1 175 ? 1.921 -18.923 -8.358 1.00 94.75 175 GLU A O 1
ATOM 1474 N N . GLY A 1 176 ? 1.453 -16.843 -7.665 1.00 92.38 176 GLY A N 1
ATOM 1475 C CA . GLY A 1 176 ? 1.227 -16.277 -8.998 1.00 92.38 176 GLY A CA 1
ATOM 1476 C C . GLY A 1 176 ? -0.079 -16.717 -9.638 1.00 92.38 176 GLY A C 1
ATOM 1477 O O . GLY A 1 176 ? -0.077 -17.255 -10.740 1.00 92.38 176 GLY A O 1
ATOM 1478 N N . PHE A 1 177 ? -1.204 -16.499 -8.954 1.00 92.38 177 PHE A N 1
ATOM 1479 C CA . PHE A 1 177 ? -2.511 -16.947 -9.456 1.00 92.38 177 PHE A CA 1
ATOM 1480 C C . PHE A 1 177 ? -3.084 -16.066 -10.571 1.00 92.38 177 PHE A C 1
ATOM 1482 O O . PHE A 1 177 ? -3.874 -16.548 -11.383 1.00 92.38 177 PHE A O 1
ATOM 1489 N N . ALA A 1 178 ? -2.720 -14.784 -10.613 1.00 90.94 178 ALA A N 1
ATOM 1490 C CA . ALA A 1 178 ? -3.144 -13.902 -11.692 1.00 90.94 178 ALA A CA 1
ATOM 1491 C C . ALA A 1 178 ? -2.424 -14.221 -13.011 1.00 90.94 178 ALA A C 1
ATOM 1493 O O . ALA A 1 178 ? -1.221 -14.477 -13.025 1.00 90.94 178 ALA A O 1
ATOM 1494 N N . ASP A 1 179 ? -3.150 -14.111 -14.128 1.00 86.06 179 ASP A N 1
ATOM 1495 C CA . ASP A 1 179 ? -2.551 -14.103 -15.466 1.00 86.06 179 ASP A CA 1
ATOM 1496 C C . ASP A 1 179 ? -1.747 -12.808 -15.652 1.00 86.06 179 ASP A C 1
ATOM 1498 O O . ASP A 1 179 ? -2.292 -11.738 -15.943 1.00 86.06 179 ASP A O 1
ATOM 1502 N N . TYR A 1 180 ? -0.445 -12.898 -15.394 1.00 84.44 180 TYR A N 1
ATOM 1503 C CA . TYR A 1 180 ? 0.483 -11.783 -15.457 1.00 84.44 180 TYR A CA 1
ATOM 1504 C C . TYR A 1 180 ? 1.815 -12.229 -16.060 1.00 84.44 180 TYR A C 1
ATOM 1506 O O . TYR A 1 180 ? 2.474 -13.139 -15.563 1.00 84.44 180 TYR A O 1
ATOM 1514 N N . ASN A 1 181 ? 2.224 -11.543 -17.127 1.00 80.31 181 ASN A N 1
ATOM 1515 C CA . ASN A 1 181 ? 3.390 -11.905 -17.940 1.00 80.31 181 ASN A CA 1
ATOM 1516 C C . ASN A 1 181 ? 4.612 -10.993 -17.707 1.00 80.31 181 ASN A C 1
ATOM 1518 O O . ASN A 1 181 ? 5.555 -11.018 -18.500 1.00 80.31 181 ASN A O 1
ATOM 1522 N N . GLY A 1 182 ? 4.590 -10.171 -16.653 1.00 75.00 182 GLY A N 1
ATOM 1523 C CA . GLY A 1 182 ? 5.665 -9.234 -16.313 1.00 75.00 182 GLY A CA 1
ATOM 1524 C C . GLY A 1 182 ? 6.562 -9.696 -15.153 1.00 75.00 182 GLY A C 1
ATOM 1525 O O . GLY A 1 182 ? 6.450 -10.829 -14.673 1.00 75.00 182 GLY A O 1
ATOM 1526 N N . PRO A 1 183 ? 7.452 -8.816 -14.662 1.00 77.88 183 PRO A N 1
ATOM 1527 C CA . PRO A 1 183 ? 8.307 -9.074 -13.508 1.00 77.88 183 PRO A CA 1
ATOM 1528 C C . PRO A 1 183 ? 7.495 -9.236 -12.221 1.00 77.88 183 PRO A C 1
ATOM 1530 O O . PRO A 1 183 ? 6.636 -8.414 -11.911 1.00 77.88 183 PRO A O 1
ATOM 1533 N N . ILE A 1 184 ? 7.786 -10.293 -11.463 1.00 86.38 184 ILE A N 1
ATOM 1534 C CA . ILE A 1 184 ? 7.043 -10.645 -10.245 1.00 86.38 184 ILE A CA 1
ATOM 1535 C C . ILE A 1 184 ? 7.687 -10.005 -9.013 1.00 86.38 184 ILE A C 1
ATOM 1537 O O . ILE A 1 184 ? 7.081 -9.167 -8.347 1.00 86.38 184 ILE A O 1
ATOM 1541 N N . LYS A 1 185 ? 8.928 -10.403 -8.711 1.00 90.06 185 LYS A N 1
ATOM 1542 C CA . LYS A 1 185 ? 9.686 -9.913 -7.558 1.00 90.06 185 LYS A CA 1
ATOM 1543 C C . LYS A 1 185 ? 10.656 -8.821 -7.969 1.00 90.06 185 LYS A C 1
ATOM 1545 O O . LYS A 1 185 ? 11.235 -8.888 -9.053 1.00 90.06 185 LYS A O 1
ATOM 1550 N N . LYS A 1 186 ? 10.870 -7.874 -7.062 1.00 83.06 186 LYS A N 1
ATOM 1551 C CA . LYS A 1 186 ? 11.924 -6.873 -7.189 1.00 83.06 186 LYS A CA 1
ATOM 1552 C C . LYS A 1 186 ? 13.275 -7.536 -6.965 1.00 83.06 186 LYS A C 1
ATOM 1554 O O . LYS A 1 186 ? 13.433 -8.367 -6.072 1.00 83.06 186 LYS A O 1
ATOM 1559 N N . GLU A 1 187 ? 14.250 -7.158 -7.775 1.00 74.69 187 GLU A N 1
ATOM 1560 C CA . GLU A 1 187 ? 15.612 -7.695 -7.683 1.00 74.69 187 GLU A CA 1
ATOM 1561 C C . GLU A 1 187 ? 16.590 -6.743 -6.993 1.00 74.69 187 GLU A C 1
ATOM 1563 O O . GLU A 1 187 ? 17.586 -7.180 -6.424 1.00 74.69 187 GLU A O 1
ATOM 1568 N N . GLU A 1 188 ? 16.287 -5.446 -7.009 1.00 70.62 188 GLU A N 1
ATOM 1569 C CA . GLU A 1 188 ? 17.042 -4.395 -6.333 1.00 70.62 188 GLU A CA 1
ATOM 1570 C C . GLU A 1 188 ? 16.061 -3.492 -5.569 1.00 70.62 188 GLU A C 1
ATOM 1572 O O . GLU A 1 188 ? 14.862 -3.473 -5.856 1.00 70.62 188 GLU A O 1
ATOM 1577 N N . SER A 1 189 ? 16.558 -2.758 -4.570 1.00 67.81 189 SER A N 1
ATOM 1578 C CA . SER A 1 189 ? 15.740 -1.785 -3.838 1.00 67.81 189 SER A CA 1
ATOM 1579 C C . SER A 1 189 ? 15.332 -0.634 -4.756 1.00 67.81 189 SER A C 1
ATOM 1581 O O . SER A 1 189 ? 16.195 -0.089 -5.442 1.00 67.81 189 SER A O 1
ATOM 1583 N N . GLU A 1 190 ? 14.074 -0.207 -4.685 1.00 72.62 190 GLU A N 1
ATOM 1584 C CA . GLU A 1 190 ? 13.535 0.975 -5.368 1.00 72.62 190 GLU A CA 1
ATOM 1585 C C . GLU A 1 190 ? 13.446 2.123 -4.337 1.00 72.62 190 GLU A C 1
ATOM 1587 O O . GLU A 1 190 ? 12.449 2.233 -3.617 1.00 72.62 190 GLU A O 1
ATOM 1592 N N . PRO A 1 191 ? 14.473 2.988 -4.182 1.00 66.00 191 PRO A N 1
ATOM 1593 C CA . PRO A 1 191 ? 14.572 3.880 -3.020 1.00 66.00 191 PRO A CA 1
ATOM 1594 C C . PRO A 1 191 ? 13.447 4.917 -2.955 1.00 66.00 191 PRO A C 1
ATOM 1596 O O . PRO A 1 191 ? 13.066 5.368 -1.874 1.00 66.00 191 PRO A O 1
ATOM 1599 N N . LEU A 1 192 ? 12.917 5.303 -4.119 1.00 66.69 192 LEU A N 1
ATOM 1600 C CA . LEU A 1 192 ? 11.802 6.232 -4.220 1.00 66.69 192 LEU A CA 1
ATOM 1601 C C . LEU A 1 192 ? 10.481 5.561 -3.804 1.00 66.69 192 LEU A C 1
ATOM 1603 O O . LEU A 1 192 ? 9.715 6.157 -3.045 1.00 66.69 192 LEU A O 1
ATOM 1607 N N . HIS A 1 193 ? 10.256 4.307 -4.211 1.00 80.25 193 HIS A N 1
ATOM 1608 C CA . HIS A 1 193 ? 9.125 3.502 -3.741 1.00 80.25 193 HIS A CA 1
ATOM 1609 C C . HIS A 1 193 ? 9.196 3.285 -2.227 1.00 80.25 193 HIS A C 1
ATOM 1611 O O . HIS A 1 193 ? 8.213 3.526 -1.527 1.00 80.25 193 HIS A O 1
ATOM 1617 N N . ASP A 1 194 ? 10.370 2.922 -1.706 1.00 80.38 194 ASP A N 1
ATOM 1618 C CA . ASP A 1 194 ? 10.598 2.745 -0.271 1.00 80.38 194 ASP A CA 1
ATOM 1619 C C . ASP A 1 194 ? 10.290 4.026 0.517 1.00 80.38 194 ASP A C 1
ATOM 1621 O O . ASP A 1 194 ? 9.692 3.975 1.595 1.00 80.38 194 ASP A O 1
ATOM 1625 N N . LEU A 1 195 ? 10.694 5.188 -0.007 1.00 76.00 195 LEU A N 1
ATOM 1626 C CA . LEU A 1 195 ? 10.408 6.484 0.604 1.00 76.00 195 LEU A CA 1
ATOM 1627 C C . LEU A 1 195 ? 8.902 6.768 0.634 1.00 76.00 195 LEU A C 1
ATOM 1629 O O . LEU A 1 195 ? 8.370 7.138 1.684 1.00 76.00 195 LEU A O 1
ATOM 1633 N N . PHE A 1 196 ? 8.202 6.591 -0.490 1.00 82.56 196 PHE A N 1
ATOM 1634 C CA . PHE A 1 196 ? 6.755 6.806 -0.547 1.00 82.56 196 PHE A CA 1
ATOM 1635 C C . PHE A 1 196 ? 6.000 5.849 0.364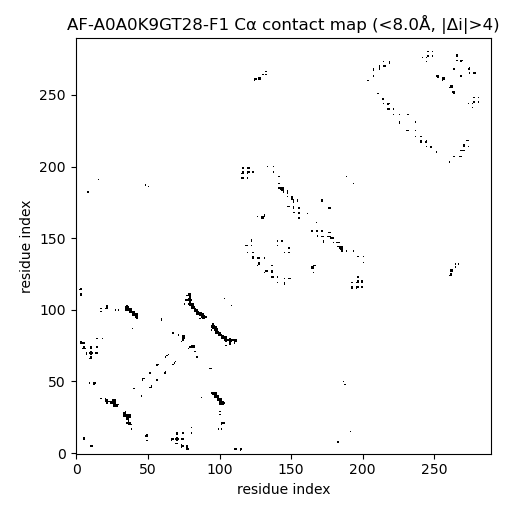 1.00 82.56 196 PHE A C 1
ATOM 1637 O O . PHE A 1 196 ? 5.139 6.292 1.123 1.00 82.56 196 PHE A O 1
ATOM 1644 N N . LEU A 1 197 ? 6.363 4.569 0.352 1.00 90.88 197 LEU A N 1
ATOM 1645 C CA . LEU A 1 197 ? 5.751 3.563 1.202 1.00 90.88 197 LEU A CA 1
ATOM 1646 C C . LEU A 1 197 ? 5.937 3.903 2.686 1.00 90.88 197 LEU A C 1
ATOM 1648 O O . LEU A 1 197 ? 4.964 3.900 3.435 1.00 90.88 197 LEU A O 1
ATOM 1652 N N . LYS A 1 198 ? 7.150 4.281 3.112 1.00 86.62 198 LYS A N 1
ATOM 1653 C CA . LYS A 1 198 ? 7.409 4.730 4.493 1.00 86.62 198 LYS A CA 1
ATOM 1654 C C . LYS A 1 198 ? 6.573 5.950 4.874 1.00 86.62 198 LYS A C 1
ATOM 1656 O O . LYS A 1 198 ? 6.051 6.006 5.984 1.00 86.62 198 LYS A O 1
ATOM 1661 N N . ASN A 1 199 ? 6.415 6.910 3.964 1.00 81.69 199 ASN A N 1
ATOM 1662 C CA . ASN A 1 199 ? 5.592 8.094 4.209 1.00 81.69 199 ASN A CA 1
ATOM 1663 C C . ASN A 1 199 ? 4.107 7.733 4.368 1.00 81.69 199 ASN A C 1
ATOM 1665 O O . ASN A 1 199 ? 3.447 8.240 5.276 1.00 81.69 199 ASN A O 1
ATOM 1669 N N . VAL A 1 200 ? 3.579 6.856 3.509 1.00 89.94 200 VAL A N 1
ATOM 1670 C CA . VAL A 1 200 ? 2.202 6.350 3.615 1.00 89.94 200 VAL A CA 1
ATOM 1671 C C . VAL A 1 200 ? 2.009 5.598 4.933 1.00 89.94 200 VAL A C 1
ATOM 1673 O O . VAL A 1 200 ? 1.054 5.873 5.661 1.00 89.94 200 VAL A O 1
ATOM 1676 N N . ASP A 1 201 ? 2.931 4.698 5.272 1.00 94.69 201 ASP A N 1
ATOM 1677 C CA . ASP A 1 201 ? 2.898 3.916 6.507 1.00 94.69 201 ASP A CA 1
ATOM 1678 C C . ASP A 1 201 ? 2.915 4.805 7.754 1.00 94.69 201 ASP A C 1
ATOM 1680 O O . ASP A 1 201 ? 2.096 4.634 8.658 1.00 94.69 201 ASP A O 1
ATOM 1684 N N . GLN A 1 202 ? 3.786 5.816 7.783 1.00 88.81 202 GLN A N 1
ATOM 1685 C CA . GLN A 1 202 ? 3.864 6.766 8.888 1.00 88.81 202 GLN A CA 1
ATOM 1686 C C . GLN A 1 202 ? 2.561 7.560 9.052 1.00 88.81 202 GLN A C 1
ATOM 1688 O O . GLN A 1 202 ? 2.102 7.748 10.182 1.00 88.81 202 GLN A O 1
ATOM 1693 N N . ARG A 1 203 ? 1.933 7.996 7.951 1.00 90.62 203 ARG A N 1
ATOM 1694 C CA . ARG A 1 203 ? 0.620 8.663 8.000 1.00 90.62 203 ARG A CA 1
ATOM 1695 C C . ARG A 1 203 ? -0.455 7.735 8.563 1.00 90.62 203 ARG A C 1
ATOM 1697 O O . ARG A 1 203 ? -1.203 8.142 9.449 1.00 90.62 203 ARG A O 1
ATOM 1704 N N . LEU A 1 204 ? -0.514 6.483 8.106 1.00 94.44 204 LEU A N 1
ATOM 1705 C CA . LEU A 1 204 ? -1.487 5.515 8.617 1.00 94.44 204 LEU A CA 1
ATOM 1706 C C . LEU A 1 204 ? -1.234 5.164 10.091 1.00 94.44 204 LEU A C 1
ATOM 1708 O O . LEU A 1 204 ? -2.181 4.984 10.859 1.00 94.44 204 LEU A O 1
ATOM 1712 N N . LYS A 1 205 ? 0.031 5.109 10.514 1.00 94.19 205 LYS A N 1
ATOM 1713 C CA . LYS A 1 205 ? 0.397 4.926 11.919 1.00 94.19 205 LYS A CA 1
ATOM 1714 C C . LYS A 1 205 ? -0.140 6.064 12.784 1.00 94.19 205 LYS A C 1
ATOM 1716 O O . LYS A 1 205 ? -0.789 5.783 13.779 1.00 94.19 205 LYS A O 1
ATOM 1721 N N . GLN A 1 206 ? 0.017 7.321 12.367 1.00 92.06 206 GL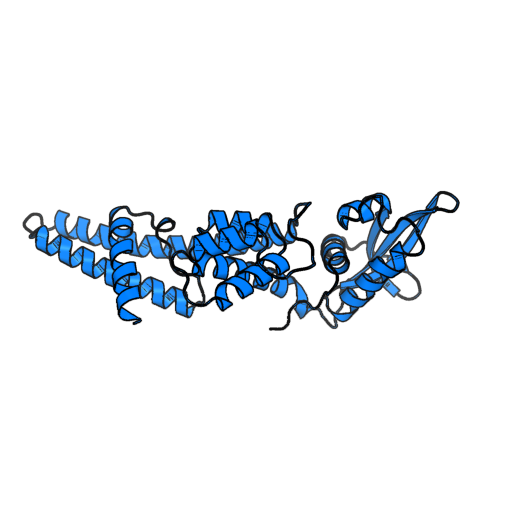N A N 1
ATOM 1722 C CA . GLN A 1 206 ? -0.538 8.473 13.096 1.00 92.06 206 GLN A CA 1
ATOM 1723 C C . GLN A 1 206 ? -2.066 8.405 13.234 1.00 92.06 206 GLN A C 1
ATOM 1725 O O . GLN A 1 206 ? -2.615 8.786 14.267 1.00 92.06 206 GLN A O 1
ATOM 1730 N N . VAL A 1 207 ? -2.763 7.903 12.210 1.00 95.62 207 VAL A N 1
ATOM 1731 C CA . VAL A 1 207 ? -4.213 7.656 12.279 1.00 95.62 207 VAL A CA 1
ATOM 1732 C C . VAL A 1 207 ? -4.518 6.589 13.328 1.00 95.62 207 VAL A C 1
ATOM 1734 O O . VAL A 1 207 ? -5.358 6.804 14.193 1.00 95.62 207 VAL A O 1
ATOM 1737 N N . THR A 1 208 ? -3.799 5.468 13.294 1.00 96.44 208 THR A N 1
ATOM 1738 C CA . THR A 1 208 ? -3.954 4.378 14.267 1.00 96.44 208 THR A CA 1
ATOM 1739 C C . THR A 1 208 ? -3.615 4.818 15.693 1.00 96.44 208 THR A C 1
ATOM 1741 O O . THR A 1 208 ? -4.322 4.449 16.626 1.00 96.44 208 THR A O 1
ATOM 1744 N N . ASP A 1 209 ? -2.594 5.651 15.885 1.00 95.06 209 ASP A N 1
ATOM 1745 C CA . ASP A 1 209 ? -2.233 6.215 17.189 1.00 95.06 209 ASP A CA 1
ATOM 1746 C C . ASP A 1 209 ? -3.357 7.116 17.724 1.00 95.06 209 ASP A C 1
ATOM 1748 O O . ASP A 1 209 ? -3.724 7.037 18.898 1.00 95.06 209 ASP A O 1
ATOM 1752 N N . LYS A 1 210 ? -3.970 7.925 16.849 1.00 96.31 210 LYS A N 1
ATOM 1753 C CA . LYS A 1 210 ? -5.135 8.746 17.194 1.00 96.31 210 LYS A CA 1
ATOM 1754 C C . LYS A 1 210 ? -6.344 7.892 17.590 1.00 96.31 210 LYS A C 1
ATOM 1756 O O . LYS 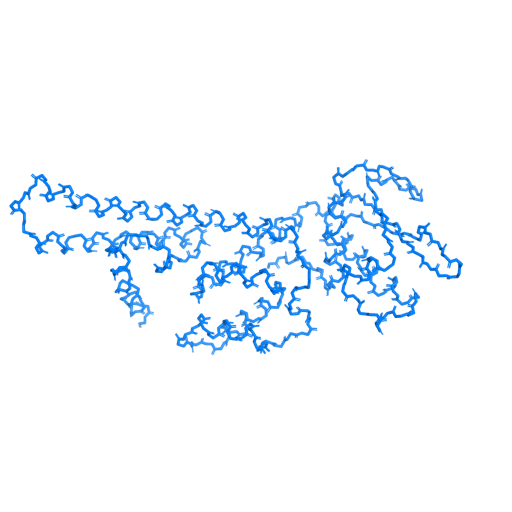A 1 210 ? -7.027 8.217 18.558 1.00 96.31 210 LYS A O 1
ATOM 1761 N N . ASP A 1 211 ? -6.598 6.802 16.878 1.00 97.81 211 ASP A N 1
ATOM 1762 C CA . ASP A 1 211 ? -7.687 5.882 17.214 1.00 97.81 211 ASP A CA 1
ATOM 1763 C C . ASP A 1 211 ? -7.453 5.206 18.567 1.00 97.81 211 ASP A C 1
ATOM 1765 O O . ASP A 1 211 ? -8.347 5.163 19.412 1.00 97.81 211 ASP A O 1
ATOM 1769 N N . ASN A 1 212 ? -6.220 4.760 18.819 1.00 98.25 212 ASN A N 1
ATOM 1770 C CA . ASN A 1 212 ? -5.822 4.213 20.112 1.00 98.25 212 ASN A CA 1
ATOM 1771 C C . ASN A 1 212 ? -5.962 5.227 21.245 1.00 98.25 212 ASN A C 1
ATOM 1773 O O . ASN A 1 212 ? -6.342 4.844 22.348 1.00 98.25 212 ASN A O 1
ATOM 1777 N N . HIS A 1 213 ? -5.695 6.509 20.993 1.00 97.31 213 HIS A N 1
ATOM 1778 C CA . HIS A 1 213 ? -5.928 7.550 21.986 1.00 97.31 213 HIS A CA 1
ATOM 1779 C C . HIS A 1 213 ? -7.403 7.599 22.415 1.00 97.31 213 HIS A C 1
ATOM 1781 O O . HIS A 1 213 ? -7.670 7.553 23.611 1.00 97.31 213 HIS A O 1
ATOM 1787 N N . TYR A 1 214 ? -8.362 7.574 21.480 1.00 97.81 214 TYR A N 1
ATOM 1788 C CA . TYR A 1 214 ? -9.790 7.533 21.833 1.00 97.81 214 TYR A CA 1
ATOM 1789 C C . TYR A 1 214 ? -10.175 6.284 22.633 1.00 97.81 214 TYR A C 1
ATOM 1791 O O . TYR A 1 214 ? -10.930 6.378 23.604 1.00 97.81 214 TYR A O 1
ATOM 1799 N N . LEU A 1 215 ? -9.646 5.118 22.254 1.00 98.19 215 LEU A N 1
ATOM 1800 C CA . LEU A 1 215 ? -9.894 3.865 22.974 1.00 98.19 215 LEU A CA 1
ATOM 1801 C C . LEU A 1 215 ? -9.341 3.918 24.404 1.00 98.19 215 LEU A C 1
ATOM 1803 O O . LEU A 1 215 ? -10.045 3.565 25.350 1.00 98.19 215 LEU A O 1
ATOM 1807 N N . ASN A 1 216 ? -8.110 4.404 24.565 1.00 97.38 216 ASN A N 1
ATOM 1808 C CA . ASN A 1 216 ? -7.450 4.543 25.862 1.00 97.38 216 ASN A CA 1
ATOM 1809 C C . ASN A 1 216 ? -8.177 5.540 26.768 1.00 97.38 216 ASN A C 1
ATOM 1811 O O . ASN A 1 216 ? -8.480 5.204 27.909 1.00 97.38 216 ASN A O 1
ATOM 1815 N N . GLU A 1 217 ? -8.508 6.730 26.261 1.00 97.75 217 GLU A N 1
ATOM 1816 C CA . GLU A 1 217 ? -9.264 7.740 27.012 1.00 97.75 217 GLU A CA 1
ATOM 1817 C C . GLU A 1 217 ? -10.618 7.195 27.472 1.00 97.75 217 GLU A C 1
ATOM 1819 O O . GLU A 1 217 ? -11.013 7.384 28.623 1.00 97.75 217 GLU A O 1
ATOM 1824 N N . THR A 1 218 ? -11.295 6.435 26.606 1.00 98.06 218 THR A N 1
ATOM 1825 C CA . THR A 1 218 ? -12.566 5.799 26.957 1.00 98.06 218 THR A CA 1
ATOM 1826 C C . THR A 1 218 ? -12.378 4.840 28.125 1.00 98.06 218 THR A C 1
ATOM 1828 O O . THR A 1 218 ? -13.051 4.998 29.138 1.00 98.06 218 THR A O 1
ATOM 1831 N N . VAL A 1 219 ? -11.431 3.898 28.058 1.00 96.38 219 VAL A N 1
ATOM 1832 C CA . VAL A 1 219 ? -11.194 2.961 29.171 1.00 96.38 219 VAL A CA 1
ATOM 1833 C C . VAL A 1 219 ? -10.782 3.695 30.452 1.00 96.38 219 VAL A C 1
ATOM 1835 O O . VAL A 1 219 ? -11.328 3.410 31.521 1.00 96.38 219 VAL A O 1
ATOM 1838 N N . ASN A 1 220 ? -9.875 4.666 30.349 1.00 95.50 220 ASN A N 1
ATOM 1839 C CA . ASN A 1 220 ? -9.382 5.442 31.485 1.00 95.50 220 ASN A CA 1
ATOM 1840 C C . ASN A 1 220 ? -10.498 6.229 32.179 1.00 95.50 220 ASN A C 1
ATOM 1842 O O . ASN A 1 220 ? -10.513 6.300 33.408 1.00 95.50 220 ASN A O 1
ATOM 1846 N N . SER A 1 221 ? -11.471 6.751 31.428 1.00 96.25 221 SER A N 1
ATOM 1847 C CA . SER A 1 221 ? -12.618 7.460 32.004 1.00 96.25 221 SER A CA 1
ATOM 1848 C C . SER A 1 221 ? -13.455 6.565 32.932 1.00 96.25 221 SER A C 1
ATOM 1850 O O . SER A 1 221 ? -13.894 7.009 33.993 1.00 96.25 221 SER A O 1
ATOM 1852 N N . PHE A 1 222 ? -13.604 5.276 32.602 1.00 95.88 222 PHE A N 1
ATOM 1853 C CA . PHE A 1 222 ? -14.304 4.309 33.454 1.00 95.88 222 PHE A CA 1
ATOM 1854 C C . PHE A 1 222 ? -13.473 3.886 34.667 1.00 95.88 222 PHE A C 1
ATOM 1856 O O . PHE A 1 222 ? -14.032 3.703 35.749 1.00 95.88 222 PHE A O 1
ATOM 1863 N N . ILE A 1 223 ? -12.147 3.782 34.521 1.00 93.06 223 ILE A N 1
ATOM 1864 C CA . ILE A 1 223 ? -11.241 3.547 35.657 1.00 93.06 223 ILE A CA 1
ATOM 1865 C C . ILE A 1 223 ? -11.358 4.701 36.661 1.00 93.06 223 ILE A C 1
ATOM 1867 O O . ILE A 1 223 ? -11.539 4.464 37.854 1.00 93.06 223 ILE A O 1
ATOM 1871 N N . GLN A 1 224 ? -11.338 5.945 36.179 1.00 94.69 224 GLN A N 1
ATOM 1872 C CA . GLN A 1 224 ? -11.525 7.128 37.020 1.00 94.69 224 GLN A CA 1
ATOM 1873 C C . GLN A 1 224 ? -12.921 7.160 37.655 1.00 94.69 224 GLN A C 1
ATOM 1875 O O . GLN A 1 224 ? -13.038 7.413 38.852 1.00 94.69 224 GLN A O 1
ATOM 1880 N N . LYS A 1 225 ? -13.984 6.848 36.897 1.00 94.44 225 LYS A N 1
ATOM 1881 C CA . LYS A 1 225 ? -15.360 6.786 37.422 1.00 94.44 225 LYS A CA 1
ATOM 1882 C C . LYS A 1 225 ? -15.473 5.836 38.619 1.00 94.44 225 LYS A C 1
ATOM 1884 O O . LYS A 1 225 ? -16.114 6.208 39.601 1.00 94.44 225 LYS A O 1
ATOM 1889 N N . LEU A 1 226 ? -14.827 4.668 38.559 1.00 92.88 226 LEU A N 1
ATOM 1890 C CA . LEU A 1 226 ? -14.764 3.711 39.670 1.00 92.88 226 LEU A CA 1
ATOM 1891 C C . LEU A 1 226 ? -13.907 4.223 40.832 1.00 92.88 226 LEU A C 1
ATOM 1893 O O . LEU A 1 226 ? -14.295 4.083 41.985 1.00 92.88 226 LEU A O 1
ATOM 1897 N N . GLN A 1 227 ? -12.762 4.846 40.539 1.00 92.81 227 GLN A N 1
ATOM 1898 C CA . GLN A 1 227 ? -11.879 5.407 41.564 1.00 92.81 227 GLN A CA 1
ATOM 1899 C C . GLN A 1 227 ? -12.586 6.475 42.413 1.00 92.81 227 GLN A C 1
ATOM 1901 O O . GLN A 1 227 ? -12.420 6.499 43.630 1.00 92.81 227 GLN A O 1
ATOM 1906 N N . PHE A 1 228 ? -13.375 7.348 41.782 1.00 95.00 228 PHE A N 1
ATOM 1907 C CA . PHE A 1 228 ? -14.128 8.395 42.479 1.00 95.00 228 PHE A CA 1
ATOM 1908 C C . PHE A 1 228 ? -15.462 7.908 43.061 1.00 95.00 228 PHE A C 1
ATOM 1910 O O . PHE A 1 228 ? -16.008 8.578 43.933 1.00 95.00 228 PHE A O 1
ATOM 1917 N N . ASN A 1 229 ? -15.976 6.753 42.621 1.00 94.12 229 ASN A N 1
ATOM 1918 C CA . ASN A 1 229 ? -17.208 6.149 43.137 1.00 94.12 229 ASN A CA 1
ATOM 1919 C C . ASN A 1 229 ? -17.006 4.645 43.411 1.00 94.12 229 ASN A C 1
ATOM 1921 O O . ASN A 1 229 ? -17.490 3.818 42.635 1.00 94.12 229 ASN A O 1
ATOM 1925 N N . PRO A 1 230 ? -16.315 4.262 44.503 1.00 91.31 230 PRO A N 1
ATOM 1926 C CA . PRO A 1 230 ? -15.987 2.857 44.772 1.00 91.31 230 PRO A CA 1
ATOM 1927 C C . PRO A 1 230 ? -17.205 1.943 44.972 1.00 91.31 230 PRO A C 1
ATOM 1929 O O . PRO A 1 230 ? -17.112 0.744 44.736 1.00 91.31 230 PRO A O 1
ATOM 1932 N N . GLU A 1 231 ? -18.346 2.512 45.368 1.00 93.38 231 GLU A N 1
ATOM 1933 C CA . GLU A 1 231 ? -19.619 1.803 45.582 1.00 93.38 231 GLU A CA 1
ATOM 1934 C C . GLU A 1 231 ? -20.389 1.516 44.277 1.00 93.38 231 GLU A C 1
ATOM 1936 O O . GLU A 1 231 ? -21.481 0.948 44.303 1.00 93.38 231 GLU A O 1
ATOM 1941 N N . TYR A 1 232 ? -19.871 1.947 43.122 1.00 92.31 232 TYR A N 1
ATOM 1942 C CA . TYR A 1 232 ? -20.543 1.752 41.839 1.00 92.31 232 TYR A CA 1
ATOM 1943 C C . TYR A 1 232 ? -20.626 0.261 41.475 1.00 92.31 232 TYR A C 1
ATOM 1945 O O . TYR A 1 232 ? -19.637 -0.465 41.588 1.00 92.31 232 TYR A O 1
ATOM 1953 N N . ASP A 1 233 ? -21.778 -0.200 40.970 1.00 94.38 233 ASP A N 1
ATOM 1954 C CA . ASP A 1 233 ? -21.941 -1.595 40.545 1.00 94.38 233 ASP A CA 1
ATOM 1955 C C . ASP A 1 233 ? -20.970 -1.934 39.401 1.00 94.38 233 ASP A C 1
ATOM 1957 O O . ASP A 1 233 ? -21.097 -1.466 38.266 1.00 94.38 233 ASP A O 1
ATOM 1961 N N . ILE A 1 234 ? -19.999 -2.796 39.704 1.00 92.31 234 ILE A N 1
ATOM 1962 C CA . ILE A 1 234 ? -18.940 -3.228 38.788 1.00 92.31 234 ILE A CA 1
ATOM 1963 C C . ILE A 1 234 ? -19.521 -3.885 37.528 1.00 92.31 234 ILE A C 1
ATOM 1965 O O . ILE A 1 234 ? -18.970 -3.709 36.437 1.00 92.31 234 ILE A O 1
ATOM 1969 N N . LYS A 1 235 ? -20.628 -4.633 37.643 1.00 94.12 235 LYS A N 1
ATOM 1970 C CA . LYS A 1 235 ? -21.261 -5.283 36.485 1.00 94.12 235 LYS A CA 1
ATOM 1971 C C . LYS A 1 235 ? -21.861 -4.245 35.549 1.00 94.12 235 LYS A C 1
ATOM 1973 O O . LYS A 1 235 ? -21.632 -4.314 34.342 1.00 94.12 235 LYS A O 1
ATOM 1978 N N . GLN A 1 236 ? -22.573 -3.271 36.109 1.00 94.38 236 GLN A N 1
ATOM 1979 C CA . GLN A 1 236 ? -23.126 -2.163 35.342 1.00 94.38 236 GLN A CA 1
ATOM 1980 C C . GLN A 1 236 ? -22.013 -1.332 34.692 1.00 94.38 236 GLN A C 1
ATOM 1982 O O . GLN A 1 236 ? -22.077 -1.049 33.499 1.00 94.38 236 GLN A O 1
ATOM 1987 N N . LEU A 1 237 ? -20.949 -1.009 35.433 1.00 93.75 237 LEU A N 1
ATOM 1988 C CA . LEU A 1 237 ? -19.815 -0.247 34.908 1.00 93.75 237 LEU A CA 1
ATOM 1989 C C . LEU A 1 237 ? -19.140 -0.955 33.727 1.00 93.75 237 LEU A C 1
ATOM 1991 O O . LEU A 1 237 ? -18.771 -0.315 32.742 1.00 93.75 237 LEU A O 1
ATOM 1995 N N . LYS A 1 238 ? -18.984 -2.283 33.816 1.00 93.88 238 LYS A N 1
ATOM 1996 C CA . LYS A 1 238 ? -18.438 -3.099 32.728 1.00 93.88 238 LYS A CA 1
ATOM 1997 C C . LYS A 1 238 ? -19.309 -2.994 31.474 1.00 93.88 238 LYS A C 1
ATOM 1999 O O . LYS A 1 238 ? -18.758 -2.748 30.404 1.00 93.88 238 LYS A O 1
ATOM 2004 N N . LEU A 1 239 ? -20.629 -3.131 31.616 1.00 95.00 239 LEU A N 1
ATOM 2005 C CA . LEU A 1 239 ? -21.579 -3.029 30.505 1.00 95.00 239 LEU A CA 1
ATOM 2006 C C . LEU A 1 239 ? -21.537 -1.640 29.848 1.00 95.00 239 LEU A C 1
ATOM 2008 O O . LEU A 1 239 ? -21.456 -1.528 28.627 1.00 95.00 239 LEU A O 1
ATOM 2012 N N . GLU A 1 240 ? -21.524 -0.577 30.654 1.00 96.12 240 GLU A N 1
ATOM 2013 C CA . GLU A 1 240 ? -21.429 0.799 30.154 1.00 96.12 240 GLU A CA 1
ATOM 2014 C C . GLU A 1 240 ? -20.116 1.049 29.400 1.00 96.12 240 GLU A C 1
ATOM 2016 O O . GLU A 1 240 ? -20.120 1.675 28.339 1.00 96.12 240 GLU A O 1
ATOM 2021 N N . ARG A 1 241 ? -18.993 0.525 29.910 1.00 96.38 241 ARG A N 1
ATOM 2022 C CA . ARG A 1 241 ? -17.684 0.613 29.247 1.00 96.38 241 ARG A CA 1
ATOM 2023 C C . ARG A 1 241 ? -17.679 -0.120 27.909 1.00 96.38 241 ARG A C 1
ATOM 2025 O O . ARG A 1 241 ? -17.121 0.390 26.942 1.00 96.38 241 ARG A O 1
ATOM 2032 N N . GLU A 1 242 ? -18.260 -1.315 27.859 1.00 96.12 242 GLU A N 1
ATOM 2033 C CA . GLU A 1 242 ? -18.366 -2.108 26.631 1.00 96.12 242 GLU A CA 1
ATOM 2034 C C . GLU A 1 242 ? -19.182 -1.366 25.574 1.00 96.12 242 GLU A C 1
ATOM 2036 O O . GLU A 1 242 ? -18.691 -1.157 24.465 1.00 96.12 242 GLU A O 1
ATOM 2041 N N . GLN A 1 243 ? -20.353 -0.845 25.946 1.00 96.50 243 GLN A N 1
ATOM 2042 C CA . GLN A 1 243 ? -21.176 -0.041 25.045 1.00 96.50 243 GLN A CA 1
ATOM 2043 C C . GLN A 1 243 ? -20.454 1.230 24.570 1.00 96.50 243 GLN A C 1
ATOM 2045 O O . GLN A 1 243 ? -20.538 1.596 23.396 1.00 96.50 243 GLN A O 1
ATOM 2050 N N . ALA A 1 244 ? -19.721 1.908 25.459 1.00 97.75 244 ALA A N 1
ATOM 2051 C CA . ALA A 1 244 ? -18.938 3.084 25.094 1.00 97.75 244 ALA A CA 1
ATOM 2052 C C . ALA A 1 244 ? -17.829 2.743 24.087 1.00 97.75 244 ALA A C 1
ATOM 2054 O O . ALA A 1 244 ? -17.653 3.467 23.109 1.00 97.75 244 ALA A O 1
ATOM 2055 N N . LEU A 1 245 ? -17.121 1.626 24.276 1.00 97.75 245 LEU A N 1
ATOM 2056 C CA . LEU A 1 245 ? -16.102 1.166 23.330 1.00 97.75 245 LEU A CA 1
ATOM 2057 C C . LEU A 1 245 ? -16.700 0.787 21.970 1.00 97.75 245 LEU A C 1
ATOM 2059 O O . LEU A 1 245 ? -16.122 1.161 20.953 1.00 97.75 245 LEU A O 1
ATOM 2063 N N . TYR A 1 246 ? -17.875 0.148 21.930 1.00 97.00 246 TYR A N 1
ATOM 2064 C CA . TYR A 1 246 ? -18.600 -0.120 20.677 1.00 97.00 246 TYR A CA 1
ATOM 2065 C C . TYR A 1 246 ? -18.888 1.172 19.906 1.00 97.00 246 TYR A C 1
ATOM 2067 O O . TYR A 1 246 ? -18.605 1.267 18.712 1.00 97.00 246 TYR A O 1
ATOM 2075 N N . ASN A 1 247 ? -19.365 2.208 20.600 1.00 97.06 247 ASN A N 1
ATOM 2076 C CA . ASN A 1 247 ? -19.618 3.510 19.983 1.00 97.06 247 ASN A CA 1
ATOM 2077 C C . ASN A 1 247 ? -18.329 4.144 19.426 1.00 97.06 247 ASN A C 1
ATOM 2079 O O . ASN A 1 247 ? -18.355 4.782 18.373 1.00 97.06 247 ASN A O 1
ATOM 2083 N N . VAL A 1 248 ? -17.196 3.963 20.112 1.00 98.12 248 VAL A N 1
ATOM 2084 C CA . VAL A 1 248 ? -15.891 4.452 19.644 1.00 98.12 248 VAL A CA 1
ATOM 2085 C C . VAL A 1 248 ? -15.402 3.664 18.429 1.00 98.12 248 VAL A C 1
ATOM 2087 O O . VAL A 1 248 ? -14.895 4.283 17.495 1.00 98.12 248 VAL A O 1
ATOM 2090 N N . PHE A 1 249 ? -15.593 2.342 18.379 1.00 97.81 249 PHE A N 1
ATOM 2091 C CA . PHE A 1 249 ? -15.270 1.545 17.191 1.00 97.81 249 PHE A CA 1
ATOM 2092 C C . PHE A 1 249 ? -16.084 1.987 15.969 1.00 97.81 249 PHE A C 1
ATOM 2094 O O . PHE A 1 249 ? -15.503 2.236 14.912 1.00 97.81 249 PHE A O 1
ATOM 2101 N N . GLU A 1 250 ? -17.396 2.188 16.125 1.00 96.69 250 GLU A N 1
ATOM 2102 C CA . GLU A 1 250 ? -18.261 2.721 15.062 1.00 96.69 250 GLU A CA 1
ATOM 2103 C C . GLU A 1 250 ? -17.822 4.114 14.595 1.00 96.69 250 GLU A C 1
ATOM 2105 O O . GLU A 1 250 ? -17.746 4.389 13.393 1.00 96.69 250 GLU A O 1
ATOM 2110 N N . MET A 1 251 ? -17.481 4.998 15.537 1.00 97.50 251 MET A N 1
ATOM 2111 C CA . MET A 1 251 ? -16.952 6.325 15.224 1.00 97.50 251 MET A CA 1
ATOM 2112 C C . MET A 1 251 ? -15.648 6.234 14.419 1.00 97.50 251 MET A C 1
ATOM 2114 O O . MET A 1 251 ? -15.536 6.884 13.377 1.00 97.50 251 MET A O 1
ATOM 2118 N N . ILE A 1 252 ? -14.676 5.439 14.882 1.00 97.62 252 ILE A N 1
ATOM 2119 C CA . ILE A 1 252 ? -13.379 5.241 14.214 1.00 97.62 252 ILE A CA 1
ATOM 2120 C C . ILE A 1 252 ? -13.595 4.725 12.794 1.00 97.62 252 ILE A C 1
ATOM 2122 O O . ILE A 1 252 ? -13.041 5.267 11.838 1.00 97.62 252 ILE A O 1
ATOM 2126 N N . ASP A 1 253 ? -14.423 3.698 12.638 1.00 95.44 253 ASP A N 1
ATOM 2127 C CA . ASP A 1 2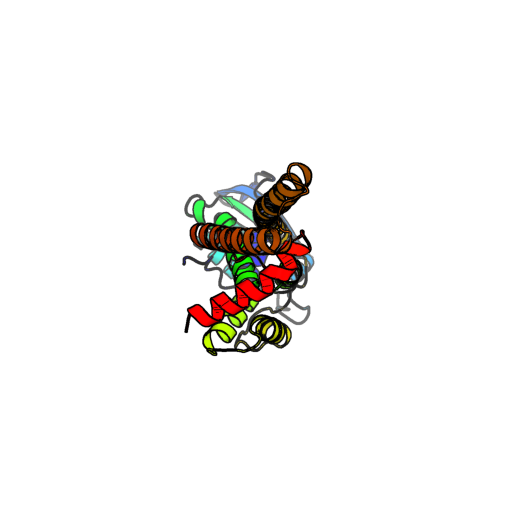53 ? -14.681 3.082 11.347 1.00 95.44 253 ASP A CA 1
ATOM 2128 C C . ASP A 1 253 ? -15.372 4.041 10.367 1.00 95.44 253 ASP A C 1
ATOM 2130 O O . ASP A 1 253 ? -14.986 4.133 9.198 1.00 95.44 253 ASP A O 1
ATOM 2134 N N . LYS A 1 254 ? -16.353 4.817 10.839 1.00 95.75 254 LYS A N 1
ATOM 2135 C CA . LYS A 1 254 ? -17.007 5.858 10.039 1.00 95.75 254 LYS A CA 1
ATOM 2136 C C . LYS A 1 254 ? -16.021 6.941 9.601 1.00 95.75 254 LYS A C 1
ATOM 2138 O O . LYS A 1 254 ? -16.015 7.326 8.430 1.00 95.75 254 LYS A O 1
ATOM 2143 N N . GLU A 1 255 ? -15.176 7.424 10.509 1.00 94.56 255 GLU A N 1
ATOM 2144 C CA . GLU A 1 255 ? -14.185 8.462 10.208 1.00 94.56 255 GLU A CA 1
ATOM 2145 C C . GLU A 1 255 ? -13.088 7.965 9.260 1.00 94.56 255 GLU A C 1
ATOM 2147 O O . GLU A 1 255 ? -12.691 8.693 8.345 1.00 94.56 255 GLU A O 1
ATOM 2152 N N . ARG A 1 256 ? -12.634 6.716 9.419 1.00 95.12 256 ARG A N 1
ATOM 2153 C CA . ARG A 1 256 ? -11.695 6.075 8.488 1.00 95.12 256 ARG A CA 1
ATOM 2154 C C . ARG A 1 256 ? -12.305 5.935 7.099 1.00 95.12 256 ARG A C 1
ATOM 2156 O O . ARG A 1 256 ? -11.683 6.380 6.138 1.00 95.12 256 ARG A O 1
ATOM 2163 N N . ARG A 1 257 ? -13.540 5.428 6.985 1.00 92.88 257 ARG A N 1
ATOM 2164 C CA . ARG A 1 257 ? -14.260 5.329 5.700 1.00 92.88 257 ARG A CA 1
ATOM 2165 C C . ARG A 1 257 ? -14.418 6.688 5.020 1.00 92.88 257 ARG A C 1
ATOM 2167 O O . ARG A 1 257 ? -14.138 6.809 3.834 1.00 92.88 257 ARG A O 1
ATOM 2174 N N . LYS A 1 258 ? -14.795 7.727 5.772 1.00 92.31 258 LYS A N 1
ATOM 2175 C CA . LYS A 1 258 ? -14.948 9.099 5.256 1.00 92.31 258 LYS A CA 1
ATOM 2176 C C . LYS A 1 258 ? -13.657 9.666 4.653 1.00 92.31 258 LYS A C 1
ATOM 2178 O O . LYS A 1 258 ? -13.727 10.498 3.753 1.00 92.31 258 LYS A O 1
ATOM 2183 N N . LYS A 1 259 ? -12.496 9.247 5.159 1.00 89.38 259 LYS A N 1
ATOM 2184 C CA . LYS A 1 259 ? -11.167 9.688 4.701 1.00 89.38 259 LYS A CA 1
ATOM 2185 C C . LYS A 1 259 ? -10.470 8.678 3.789 1.00 89.38 259 LYS A C 1
ATOM 2187 O O . LYS A 1 259 ? -9.287 8.841 3.515 1.00 89.38 259 LYS A O 1
ATOM 2192 N N . ASP A 1 260 ? -11.185 7.638 3.365 1.00 88.00 260 ASP A N 1
ATOM 2193 C CA . ASP A 1 260 ? -10.654 6.518 2.585 1.00 88.00 260 ASP A CA 1
ATOM 2194 C C . ASP A 1 260 ? -9.419 5.837 3.212 1.00 88.00 260 ASP A C 1
ATOM 2196 O O . ASP A 1 260 ? -8.535 5.312 2.540 1.00 88.00 260 ASP A O 1
ATOM 2200 N N . HIS A 1 261 ? -9.348 5.822 4.542 1.00 93.75 261 HIS A N 1
ATOM 2201 C CA . HIS A 1 261 ? -8.360 5.023 5.255 1.00 93.75 261 HIS A CA 1
ATOM 2202 C C . HIS A 1 261 ? -8.824 3.562 5.344 1.00 93.75 261 HIS A C 1
ATOM 2204 O O . HIS A 1 261 ? -10.034 3.298 5.414 1.00 93.75 261 HIS A O 1
ATOM 2210 N N . PRO A 1 262 ? -7.887 2.597 5.383 1.00 95.44 262 PRO A N 1
ATOM 2211 C CA . PRO A 1 262 ? -8.236 1.215 5.667 1.00 95.44 262 PRO A CA 1
ATOM 2212 C C . PRO A 1 262 ? -8.831 1.105 7.082 1.00 95.44 262 PRO A C 1
ATOM 2214 O O . PRO A 1 262 ? -8.522 1.943 7.942 1.00 95.44 262 PRO A O 1
ATOM 2217 N N . PRO A 1 263 ? -9.678 0.095 7.348 1.00 95.19 263 PRO A N 1
ATOM 2218 C CA . PRO A 1 263 ? -10.240 -0.135 8.674 1.00 95.19 263 PRO A CA 1
ATOM 2219 C C . PRO A 1 263 ? -9.131 -0.327 9.714 1.00 95.19 263 PRO A C 1
ATOM 2221 O O . PRO A 1 263 ? -7.998 -0.692 9.391 1.00 95.19 263 PRO A O 1
ATOM 2224 N N . LEU A 1 264 ? -9.452 -0.050 10.977 1.00 95.75 264 LEU A N 1
ATOM 2225 C CA . LEU A 1 264 ? -8.587 -0.460 12.078 1.00 95.75 264 LEU A CA 1
ATOM 2226 C C . LEU A 1 264 ? -8.585 -1.994 12.125 1.00 95.75 264 LEU A C 1
ATOM 2228 O O . LEU A 1 264 ? -9.646 -2.605 12.048 1.00 95.75 264 LEU A O 1
ATOM 2232 N N . LEU A 1 265 ? -7.408 -2.605 12.215 1.00 94.44 265 LEU A N 1
ATOM 2233 C CA . LEU A 1 265 ? -7.265 -4.047 12.401 1.00 94.44 265 LEU A CA 1
ATOM 2234 C C . LEU A 1 265 ? -6.964 -4.351 13.873 1.00 94.44 265 LEU A C 1
ATOM 2236 O O . LEU A 1 265 ? -6.442 -3.502 14.597 1.00 94.44 265 LEU A O 1
ATOM 2240 N N . GLU A 1 266 ? -7.270 -5.573 14.310 1.00 93.69 266 GLU A N 1
ATOM 2241 C CA . GLU A 1 266 ? -7.096 -6.015 15.702 1.00 93.69 266 GLU A CA 1
ATOM 2242 C C . GLU A 1 266 ? -5.653 -5.830 16.212 1.00 93.69 266 GLU A C 1
ATOM 2244 O O . GLU A 1 266 ? -5.420 -5.469 17.366 1.00 93.69 266 GLU A O 1
ATOM 2249 N N . ASP A 1 267 ? -4.659 -6.075 15.358 1.00 91.38 267 ASP A N 1
ATOM 2250 C CA . ASP A 1 267 ? -3.239 -5.918 15.677 1.00 91.38 267 ASP A CA 1
ATOM 2251 C C . ASP A 1 267 ? -2.812 -4.454 15.844 1.00 91.38 267 ASP A C 1
ATOM 2253 O O . ASP A 1 267 ? -1.825 -4.190 16.529 1.00 91.38 267 ASP A O 1
ATOM 2257 N N . GLY A 1 268 ? -3.584 -3.512 15.301 1.00 93.50 268 GLY A N 1
ATOM 2258 C CA . GLY A 1 268 ? -3.400 -2.078 15.502 1.00 93.50 268 GLY A CA 1
ATOM 2259 C C . GLY A 1 268 ? -3.911 -1.562 16.850 1.00 93.50 268 GLY A C 1
ATOM 2260 O O . GLY A 1 268 ? -3.629 -0.414 17.190 1.00 93.50 268 GLY A O 1
ATOM 2261 N N . ILE A 1 269 ? -4.649 -2.366 17.627 1.00 96.69 269 ILE A N 1
ATOM 2262 C CA . ILE A 1 269 ? -5.190 -1.956 18.930 1.00 96.69 269 ILE A CA 1
ATOM 2263 C C . ILE A 1 269 ? -4.197 -2.276 20.047 1.00 96.69 269 ILE A C 1
ATOM 2265 O O . ILE A 1 269 ? -3.783 -3.420 20.243 1.00 96.69 269 ILE A O 1
ATOM 2269 N N . THR A 1 270 ? -3.851 -1.246 20.814 1.00 95.88 270 THR A N 1
ATOM 2270 C CA . THR A 1 270 ? -2.837 -1.303 21.874 1.00 95.88 270 THR A CA 1
ATOM 2271 C C . THR A 1 270 ? -3.413 -1.647 23.244 1.00 95.88 270 THR A C 1
ATOM 2273 O O . THR A 1 270 ? -2.775 -2.373 24.003 1.00 95.88 270 THR A O 1
ATOM 2276 N N . HIS A 1 271 ? -4.622 -1.177 23.567 1.00 95.81 271 HIS A N 1
ATOM 2277 C CA . HIS A 1 271 ? -5.234 -1.451 24.866 1.00 95.81 271 HIS A CA 1
ATOM 2278 C C . HIS A 1 271 ? -5.805 -2.879 24.923 1.00 95.81 271 HIS A C 1
ATOM 2280 O O . HIS A 1 271 ? -6.686 -3.193 24.118 1.00 95.81 271 HIS A O 1
ATOM 2286 N N . PRO A 1 272 ? -5.428 -3.726 25.905 1.00 93.88 272 PRO A N 1
ATOM 2287 C CA . PRO A 1 272 ? -5.886 -5.118 25.981 1.00 93.88 272 PRO A CA 1
ATOM 2288 C C . PRO A 1 272 ? -7.413 -5.267 26.002 1.00 93.88 272 PRO A C 1
ATOM 2290 O O . PRO A 1 272 ? -7.969 -6.003 25.196 1.00 93.88 272 PRO A O 1
ATOM 2293 N N . THR A 1 273 ? -8.102 -4.500 26.855 1.00 92.62 273 THR A N 1
ATOM 2294 C CA . THR A 1 273 ? -9.574 -4.515 26.951 1.00 92.62 273 THR A CA 1
ATOM 2295 C C . THR A 1 273 ? -10.266 -4.130 25.645 1.00 92.62 273 THR A C 1
ATOM 2297 O O . THR A 1 273 ? -11.229 -4.775 25.245 1.00 92.62 273 THR A O 1
ATOM 2300 N N . ALA A 1 274 ? -9.793 -3.075 24.970 1.00 96.12 274 ALA A N 1
ATOM 2301 C CA . ALA A 1 274 ? -10.376 -2.666 23.698 1.00 96.12 274 ALA A CA 1
ATOM 2302 C C . ALA A 1 274 ? -10.122 -3.734 22.626 1.00 96.12 274 ALA A C 1
ATOM 2304 O O . ALA A 1 274 ? -11.021 -4.062 21.863 1.00 96.12 274 ALA A O 1
ATOM 2305 N N . LYS A 1 275 ? -8.924 -4.328 22.611 1.00 95.38 275 LYS A N 1
ATOM 2306 C CA . LYS A 1 275 ? -8.559 -5.389 21.670 1.00 95.38 275 LYS A CA 1
ATOM 2307 C C . LYS A 1 275 ? -9.425 -6.640 21.825 1.00 95.38 275 LYS A C 1
ATOM 2309 O O . LYS A 1 275 ? -9.844 -7.210 20.823 1.00 95.38 275 LYS A O 1
ATOM 2314 N N . GLU A 1 276 ? -9.704 -7.054 23.060 1.00 92.75 276 GLU A N 1
ATOM 2315 C CA . GLU A 1 276 ? -10.583 -8.193 23.349 1.00 92.75 276 GLU A CA 1
ATOM 2316 C C . GLU A 1 276 ? -12.001 -7.955 22.809 1.00 92.75 276 GLU A C 1
ATOM 2318 O O . GLU A 1 276 ? -12.545 -8.806 22.108 1.00 92.75 276 GLU A O 1
ATOM 2323 N N . LEU A 1 277 ? -12.563 -6.770 23.063 1.00 95.06 277 LEU A N 1
ATOM 2324 C CA . LEU A 1 277 ? -13.919 -6.410 22.633 1.00 95.06 277 LEU A CA 1
ATOM 2325 C C . LEU A 1 277 ? -14.046 -6.167 21.128 1.00 95.06 277 LEU A C 1
ATOM 2327 O O . LEU A 1 277 ? -15.118 -6.376 20.564 1.00 95.06 277 LEU A O 1
ATOM 2331 N N . PHE A 1 278 ? -12.965 -5.740 20.477 1.00 95.38 278 PHE A N 1
ATOM 2332 C CA . PHE A 1 278 ? -12.966 -5.434 19.051 1.00 95.38 278 PHE A CA 1
ATOM 2333 C C . PHE A 1 278 ? -13.366 -6.637 18.190 1.00 95.38 278 PHE A C 1
ATOM 2335 O O . PHE A 1 278 ? -14.102 -6.468 17.224 1.00 95.38 278 PHE A O 1
ATOM 2342 N N . LYS A 1 279 ? -12.950 -7.854 18.566 1.00 88.25 279 LYS A N 1
ATOM 2343 C CA . LYS A 1 279 ? -13.327 -9.085 17.848 1.00 88.25 279 LYS A CA 1
ATOM 2344 C C . LYS A 1 279 ? -14.833 -9.285 17.804 1.00 88.25 279 LYS A C 1
ATOM 2346 O O . LYS A 1 279 ? -15.381 -9.542 16.739 1.00 88.25 279 LYS A O 1
ATOM 2351 N N . SER A 1 280 ? -15.482 -9.155 18.959 1.00 90.69 280 SER A N 1
ATOM 2352 C CA . SER A 1 280 ? -16.932 -9.299 19.071 1.00 90.69 280 SER A CA 1
ATOM 2353 C C . SER A 1 280 ? -17.644 -8.238 18.235 1.00 90.69 280 SER A C 1
ATOM 2355 O O . SER A 1 280 ? -18.518 -8.571 17.447 1.00 90.69 280 SER A O 1
ATOM 2357 N N . TRP A 1 281 ? -17.178 -6.987 18.307 1.00 93.62 281 TRP A N 1
ATOM 2358 C CA . TRP A 1 281 ? -17.724 -5.901 17.493 1.00 93.62 281 TRP A CA 1
ATOM 2359 C C . TRP A 1 281 ? -17.594 -6.165 15.981 1.00 93.62 281 TRP A C 1
ATOM 2361 O O . TRP A 1 281 ? -18.529 -5.898 15.228 1.00 93.62 281 TRP A O 1
ATOM 2371 N N . GLN A 1 282 ? -16.465 -6.715 15.518 1.00 87.25 282 GLN A N 1
ATOM 2372 C CA . GLN A 1 282 ? -16.288 -7.069 14.104 1.00 87.25 282 GLN A CA 1
ATOM 2373 C C . GLN A 1 282 ? -17.267 -8.160 13.650 1.00 87.25 282 GLN A C 1
ATOM 2375 O O . GLN A 1 282 ? -17.878 -8.013 12.593 1.00 87.25 282 GLN A O 1
ATOM 2380 N N . LEU A 1 283 ? -17.440 -9.214 14.454 1.00 84.50 283 LEU A N 1
ATOM 2381 C CA . LEU A 1 283 ? -18.395 -10.296 14.189 1.00 84.50 283 LEU A CA 1
ATOM 2382 C C . LEU A 1 283 ? -19.832 -9.768 14.083 1.00 84.50 283 LEU A C 1
ATOM 2384 O O . LEU A 1 283 ? -20.528 -10.062 13.112 1.00 84.50 283 LEU A O 1
ATOM 2388 N N . ASP A 1 284 ? -20.254 -8.935 15.034 1.00 85.44 284 ASP A N 1
ATOM 2389 C CA . ASP A 1 284 ? -21.602 -8.354 15.051 1.00 85.44 284 ASP A CA 1
ATOM 2390 C C . ASP A 1 284 ? -21.865 -7.485 13.810 1.00 85.44 284 ASP A C 1
ATOM 2392 O O . ASP A 1 284 ? -22.958 -7.482 13.231 1.00 85.44 284 ASP A O 1
ATOM 2396 N N . LYS A 1 285 ? -20.838 -6.766 13.352 1.00 78.12 285 LYS A N 1
ATOM 2397 C CA . LYS A 1 285 ? -20.917 -5.915 12.168 1.00 78.12 285 LYS A CA 1
ATOM 2398 C C . LYS A 1 285 ? -21.030 -6.709 10.869 1.00 78.12 285 LYS A C 1
ATOM 2400 O O . LYS A 1 285 ? -21.797 -6.308 9.996 1.00 78.12 285 LYS A O 1
ATOM 2405 N N . GLU A 1 286 ? -20.296 -7.812 10.726 1.00 66.88 286 GLU A N 1
ATOM 2406 C CA . GLU A 1 286 ? -20.402 -8.691 9.552 1.00 66.88 286 GLU A CA 1
ATOM 2407 C C . GLU A 1 286 ? -21.799 -9.311 9.436 1.00 66.88 286 GLU A C 1
ATOM 2409 O O . GLU A 1 286 ? -22.340 -9.384 8.335 1.00 66.88 286 GLU A O 1
ATOM 2414 N N . ILE A 1 287 ? -22.425 -9.660 10.564 1.00 56.56 287 ILE A N 1
ATOM 2415 C CA . ILE A 1 287 ? -23.795 -10.198 10.615 1.00 56.56 287 ILE A CA 1
ATOM 2416 C C . ILE A 1 287 ? -24.840 -9.149 10.197 1.00 56.56 287 ILE A C 1
ATOM 2418 O O . ILE A 1 287 ? -25.862 -9.504 9.624 1.00 56.56 287 ILE A O 1
ATOM 2422 N N . THR A 1 288 ? -24.588 -7.859 10.436 1.00 50.53 288 THR A N 1
ATOM 2423 C CA . THR A 1 288 ? -25.547 -6.768 10.155 1.00 50.53 288 THR A CA 1
ATOM 2424 C C . THR A 1 288 ? -25.548 -6.317 8.679 1.00 50.53 288 THR A C 1
ATOM 2426 O O . THR A 1 288 ? -26.390 -5.517 8.272 1.00 50.53 288 THR A O 1
ATOM 2429 N N . ILE A 1 289 ? -24.593 -6.789 7.866 1.00 43.69 289 ILE A N 1
ATOM 2430 C CA . ILE A 1 289 ? -24.460 -6.442 6.435 1.00 43.69 289 ILE A CA 1
ATOM 2431 C C . ILE A 1 289 ? -25.164 -7.477 5.521 1.00 43.69 289 ILE A C 1
ATOM 2433 O O . ILE A 1 289 ? -25.323 -7.218 4.325 1.00 43.69 289 ILE A O 1
ATOM 2437 N N . TYR A 1 290 ? -25.641 -8.596 6.081 1.00 31.48 290 TYR A N 1
ATOM 2438 C CA . TYR A 1 290 ? -26.469 -9.615 5.416 1.00 31.48 290 TYR A CA 1
ATOM 2439 C C . TYR A 1 290 ? -27.928 -9.559 5.885 1.00 31.48 290 TYR A C 1
ATOM 2441 O O . TYR A 1 290 ? -28.799 -9.976 5.087 1.00 31.48 290 TYR A O 1
#

Foldseek 3Di:
DDALPLPDLLLVLVCLVVVVFQPVQPWDDDDNDIFRGKDKDFPVRSCVSSVPPCVHPVDVVVPCVVRVVSNQVSCLVRHQKHKDKDQPDDDVPHRTMMMMGIDGNPVHNPGPLVNLLVLLLVLLQLLVLLPHDNVRSLVLPFWFDSVLLVQLSVVLVVVPDDPNSNVVSVVCLVVVVGPDDDGTTDPDGSVSSNVSNVVSSVVLLVLLVVLLVLLVVLVVVLVVVCVVPVVDDPVVSVVVSLVSLLVSLVVSQVVCVVVVGRHDHLVSHDDPVSSVSVVVSVVVVVVVVD

Radius of gyration: 25.81 Å; Cα contacts (8 Å, |Δi|>4): 329; chains: 1; bounding box: 63×42×78 Å

Organism: NCBI:txid1679170